Protein AF-A0AAW0E176-F1 (afdb_monomer)

Sequence (184 aa):
MGRRLYELSQVETQATSIESPGAFPRHKRRTQLEAPALGPQFSTPKVIAADPYTSAAFVERTGLPCSSSSFREIAEGTLPEDVSYIFPSNRDGQELITESDGLSVGLTPVIEMTVCSFALHLVESSSELFSLLWELSTKSRWLIVLAPHKKPEIKEGWGWTKWNMDTWAATSMSDQTGEILHER

Secondary structure (DSSP, 8-state):
-------S----------PPP-------------PPPPPTTSPPPP--EE-TTTHHHHHHHH---EE---HHHIIIIIS-S--TTTS-----S--------SS------SEEEEEEES-GGG---HHHHHHHHHHHHHHEEEEEEE-SSS-S-PPTTSS--EEETTTTEEE-TT--TT------

Solvent-accessible surface area (backbone atoms only — not comparable to full-atom values): 12486 Å² total; per-residue (Å²): 137,85,84,84,85,90,77,89,81,91,76,81,91,72,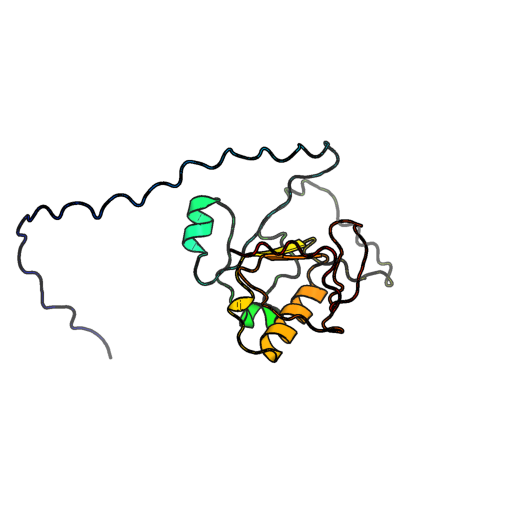94,69,87,73,75,75,80,72,80,71,82,74,70,75,77,67,78,78,77,78,73,79,82,71,58,93,89,56,76,83,83,86,73,75,47,66,31,64,88,48,23,71,65,46,29,75,75,67,74,42,62,48,40,61,54,46,67,66,48,43,35,73,59,68,62,70,83,66,62,53,89,80,53,70,71,87,72,82,81,76,77,84,81,83,72,90,63,100,81,66,95,67,85,72,41,70,33,69,68,44,76,39,72,69,46,60,63,75,52,81,48,71,66,59,44,46,41,29,44,42,44,46,46,70,37,25,74,36,79,45,78,44,55,94,56,94,41,66,84,72,60,80,84,50,71,65,78,38,64,22,69,82,78,71,41,82,45,61,67,86,57,70,68,52,63,92,76,77,87,128

Foldseek 3Di:
DDDDDPDDDDDDDDDDPDPDDDDDPPDPPDPPPPDPDDPPVDDDDQDEEEDLPCQVVCCVVPVHHYHNDDLQCLLVPVDDPACCVRPVDPPPDDDDPPDDPPPPPDQDANAAEDEAAQHLVVVPDPVSSLSSLLSCLSRYPYYHYHHPDPDDQDAPPSSDFDAQCVVRDTDHSPDCHNDPDDDD

Radius of gyration: 23.39 Å; Cα contacts (8 Å, |Δi|>4): 154; chains: 1; bounding box: 65×63×53 Å

Structure (mmCIF, N/CA/C/O backbone):
data_AF-A0AAW0E176-F1
#
_entry.id   AF-A0AAW0E176-F1
#
loop_
_atom_site.group_PDB
_atom_site.id
_atom_site.type_symbol
_atom_site.label_atom_id
_atom_site.label_alt_id
_atom_site.label_comp_id
_atom_site.label_asym_id
_atom_site.label_entity_id
_atom_site.label_seq_id
_atom_site.pdbx_PDB_ins_code
_atom_site.Cartn_x
_atom_site.Cartn_y
_atom_site.Cartn_z
_atom_site.occupancy
_atom_site.B_iso_or_equiv
_atom_site.auth_seq_id
_atom_site.auth_comp_id
_atom_site.auth_asym_id
_atom_site.auth_atom_id
_atom_site.pdbx_PDB_model_num
ATOM 1 N N . MET A 1 1 ? -15.390 38.094 21.376 1.00 40.94 1 MET A N 1
ATOM 2 C CA . MET A 1 1 ? -16.817 38.442 21.182 1.00 40.94 1 MET A CA 1
ATOM 3 C C . MET A 1 1 ? -17.213 37.881 19.821 1.00 40.94 1 MET A C 1
ATOM 5 O O . MET A 1 1 ? -16.568 38.244 18.862 1.00 40.94 1 MET A O 1
ATOM 9 N N . GLY A 1 2 ? -18.089 36.901 19.627 1.00 31.06 2 GLY A N 1
ATOM 10 C CA . GLY A 1 2 ? -19.267 36.530 20.391 1.00 31.06 2 GLY A CA 1
ATOM 11 C C . GLY A 1 2 ? -20.529 36.853 19.580 1.00 31.06 2 GLY A C 1
ATOM 12 O O . GLY A 1 2 ? -21.076 37.924 19.769 1.00 31.06 2 GLY A O 1
ATOM 13 N N . ARG A 1 3 ? -20.993 35.866 18.792 1.00 31.42 3 ARG A N 1
ATOM 14 C CA . ARG A 1 3 ? -22.401 35.549 18.446 1.00 31.42 3 ARG A CA 1
ATOM 15 C C . ARG A 1 3 ? -23.177 36.371 17.389 1.00 31.42 3 ARG A C 1
ATOM 17 O O . ARG A 1 3 ? -23.390 37.560 17.554 1.00 31.42 3 ARG A O 1
ATOM 24 N N . ARG A 1 4 ? -23.805 35.573 16.496 1.00 37.25 4 ARG A N 1
ATOM 25 C CA . ARG A 1 4 ? -25.053 35.768 15.710 1.00 37.25 4 ARG A CA 1
ATOM 26 C C . ARG A 1 4 ? -24.925 36.744 14.533 1.00 37.25 4 ARG A C 1
ATOM 28 O O . ARG A 1 4 ? -24.398 37.828 14.683 1.00 37.25 4 ARG A O 1
ATOM 35 N N . LEU A 1 5 ? -25.328 36.364 13.322 1.00 34.50 5 LEU A N 1
ATOM 36 C CA . LEU A 1 5 ? -26.731 36.160 12.952 1.00 34.50 5 LEU A CA 1
ATOM 37 C C . LEU A 1 5 ? -26.924 34.950 12.017 1.00 34.50 5 LEU A C 1
ATOM 39 O O . LEU A 1 5 ? -26.559 34.975 10.848 1.00 34.50 5 LEU A O 1
ATOM 43 N N . TYR A 1 6 ? -27.520 33.900 12.584 1.00 37.22 6 TYR A N 1
ATOM 44 C CA . TYR A 1 6 ? -28.433 32.990 11.899 1.00 37.22 6 TYR A CA 1
ATOM 45 C C . TYR A 1 6 ? -29.802 33.673 11.954 1.00 37.22 6 TYR A C 1
ATOM 47 O O . TYR A 1 6 ? -30.352 33.763 13.046 1.00 37.22 6 TYR A O 1
ATOM 55 N N . GLU A 1 7 ? -30.302 34.190 10.836 1.00 31.48 7 GLU A N 1
ATOM 56 C CA . GLU A 1 7 ? -31.714 34.524 10.583 1.00 31.48 7 GLU A CA 1
ATOM 57 C C . GLU A 1 7 ? -31.817 35.070 9.151 1.00 31.48 7 GLU A C 1
ATOM 59 O O . GLU A 1 7 ? -30.890 35.728 8.691 1.00 31.48 7 GLU A O 1
ATOM 64 N N . LEU A 1 8 ? -32.940 34.800 8.474 1.00 33.66 8 LEU A N 1
ATOM 65 C CA . LEU A 1 8 ? -33.188 34.860 7.019 1.00 33.66 8 LEU A CA 1
ATOM 66 C C . LEU A 1 8 ? -32.732 33.557 6.324 1.00 33.66 8 LEU A C 1
ATOM 68 O O . LEU A 1 8 ? -31.604 33.421 5.878 1.00 33.66 8 LEU A O 1
ATOM 72 N N . SER A 1 9 ? -33.547 32.513 6.208 1.00 33.25 9 SER A N 1
ATOM 73 C CA . SER A 1 9 ? -34.919 32.552 5.713 1.00 33.25 9 SER A CA 1
ATOM 74 C C . SER A 1 9 ? -35.641 31.246 6.066 1.00 33.25 9 SER A C 1
ATOM 76 O O . SER A 1 9 ? -35.328 30.175 5.557 1.00 33.25 9 SER A O 1
ATOM 78 N N . GLN A 1 10 ? -36.632 31.345 6.950 1.00 34.41 10 GLN A N 1
ATOM 79 C CA . GLN A 1 10 ? -37.808 30.489 6.871 1.00 34.41 10 GLN A CA 1
ATOM 80 C C . GLN A 1 10 ? -38.813 31.238 5.998 1.00 34.41 10 GLN A C 1
ATOM 82 O O . GLN A 1 10 ? -39.292 32.296 6.398 1.00 34.41 10 GLN A O 1
ATOM 87 N N . VAL A 1 11 ? -39.101 30.708 4.813 1.00 37.03 11 VAL A N 1
ATOM 88 C CA . VAL A 1 11 ? -40.346 30.987 4.096 1.00 37.03 11 VAL A CA 1
ATOM 89 C C . VAL A 1 11 ? -40.887 29.645 3.610 1.00 37.03 11 VAL A C 1
ATOM 91 O O . VAL A 1 11 ? -40.291 28.979 2.771 1.00 37.03 11 VAL A O 1
ATOM 94 N N . GLU A 1 12 ? -41.964 29.252 4.282 1.00 33.53 12 GLU A N 1
ATOM 95 C CA . GLU A 1 12 ? -43.089 28.408 3.877 1.00 33.53 12 GLU A CA 1
ATOM 96 C C . GLU A 1 12 ? -42.927 27.453 2.683 1.00 33.53 12 GLU A C 1
ATOM 98 O O . GLU A 1 12 ? -42.992 27.813 1.512 1.00 33.53 12 GLU A O 1
ATOM 103 N N . THR A 1 13 ? -42.857 26.174 3.051 1.00 37.34 13 THR A N 1
ATOM 104 C CA . THR A 1 13 ? -43.641 25.045 2.537 1.00 37.34 13 THR A CA 1
ATOM 105 C C . THR A 1 13 ? -44.566 25.339 1.345 1.00 37.34 13 THR A C 1
ATOM 107 O O . THR A 1 13 ? -45.742 25.660 1.511 1.00 37.34 13 THR A O 1
ATOM 110 N N . GLN A 1 14 ? -44.081 25.055 0.137 1.00 33.25 14 GLN A N 1
ATOM 111 C CA . GLN A 1 14 ? -44.929 24.546 -0.938 1.00 33.25 14 GLN A CA 1
ATOM 112 C C . GLN A 1 14 ? -44.491 23.124 -1.279 1.00 33.25 14 GLN A C 1
ATOM 114 O O . GLN A 1 14 ? -43.344 22.863 -1.635 1.00 33.25 14 GLN A O 1
ATOM 119 N N . ALA A 1 15 ? -45.428 22.191 -1.113 1.00 42.34 15 ALA A N 1
ATOM 120 C CA . ALA A 1 15 ? -45.286 20.797 -1.489 1.00 42.34 15 ALA A CA 1
ATOM 121 C C . ALA A 1 15 ? -45.270 20.677 -3.019 1.00 42.34 15 ALA A C 1
ATOM 123 O O . ALA A 1 15 ? -46.293 20.440 -3.654 1.00 42.34 15 ALA A O 1
ATOM 124 N N . THR A 1 16 ? -44.095 20.843 -3.613 1.00 32.06 16 THR A N 1
ATOM 125 C CA . THR A 1 16 ? -43.797 20.337 -4.952 1.00 32.06 16 THR A CA 1
ATOM 126 C C . THR A 1 16 ? -43.157 18.968 -4.799 1.00 32.06 16 THR A C 1
ATOM 128 O O . THR A 1 16 ? -42.060 18.840 -4.256 1.00 32.06 16 THR A O 1
ATOM 131 N N . SER A 1 17 ? -43.866 17.937 -5.250 1.00 42.47 17 SER A N 1
ATOM 132 C CA . SER A 1 17 ? -43.356 16.582 -5.439 1.00 42.47 17 SER A CA 1
ATOM 133 C C . SER A 1 17 ? -42.181 16.615 -6.416 1.00 42.47 17 SER A C 1
ATOM 135 O O . SER A 1 17 ? -42.372 16.562 -7.630 1.00 42.47 17 SER A O 1
ATOM 137 N N . ILE A 1 18 ? -40.968 16.750 -5.884 1.00 41.50 18 ILE A N 1
ATOM 138 C CA . ILE A 1 18 ? -39.738 16.559 -6.645 1.00 41.50 18 ILE A CA 1
ATOM 139 C C . ILE A 1 18 ? -39.567 15.050 -6.786 1.00 41.50 18 ILE A C 1
ATOM 141 O O . ILE A 1 18 ? -39.340 14.337 -5.806 1.00 41.50 18 ILE A O 1
ATOM 145 N N . GLU A 1 19 ? -39.760 14.577 -8.013 1.00 44.59 19 GLU A N 1
ATOM 146 C CA . GLU A 1 19 ? -39.463 13.216 -8.435 1.00 44.59 19 GLU A CA 1
ATOM 147 C C . GLU A 1 19 ? -38.070 12.818 -7.942 1.00 44.59 19 GLU A C 1
ATOM 149 O O . GLU A 1 19 ? -37.092 13.553 -8.101 1.00 44.59 19 GLU A O 1
ATOM 154 N N . SER A 1 20 ? -37.996 11.657 -7.292 1.00 49.53 20 SER A N 1
ATOM 155 C CA . SER A 1 20 ? -36.744 11.100 -6.796 1.00 49.53 20 SER A CA 1
ATOM 156 C C . SER A 1 20 ? -35.726 11.048 -7.941 1.00 49.53 20 SER A C 1
ATOM 158 O O . SER A 1 20 ? -36.054 10.487 -8.990 1.00 49.53 20 SER A O 1
ATOM 160 N N . PRO A 1 21 ? -34.506 11.599 -7.782 1.00 44.06 21 PRO A N 1
ATOM 161 C CA . PRO A 1 21 ? -33.495 11.485 -8.819 1.00 44.06 21 PRO A CA 1
ATOM 162 C C . PRO A 1 21 ? -33.269 9.997 -9.082 1.00 44.06 21 PRO A C 1
ATOM 164 O O . PRO A 1 21 ? -33.074 9.214 -8.149 1.00 44.06 21 PRO A O 1
ATOM 167 N N . GLY A 1 22 ? -33.421 9.631 -10.357 1.00 44.97 22 GLY A N 1
ATOM 168 C CA . GLY A 1 22 ? -33.546 8.261 -10.831 1.00 44.97 22 GLY A CA 1
ATOM 169 C C . GLY A 1 22 ? -32.573 7.314 -10.145 1.00 44.97 22 GLY A C 1
ATOM 170 O O . GLY A 1 22 ? -31.383 7.602 -10.023 1.00 44.97 22 GLY A O 1
ATOM 171 N N . ALA A 1 23 ? -33.106 6.180 -9.689 1.00 48.66 23 ALA A N 1
ATOM 172 C CA . ALA A 1 23 ? -32.322 5.105 -9.112 1.00 48.66 23 ALA A CA 1
ATOM 173 C C . ALA A 1 23 ? -31.108 4.828 -10.007 1.00 48.66 23 ALA A C 1
ATOM 175 O O . ALA A 1 23 ? -31.263 4.429 -11.164 1.00 48.66 23 ALA A O 1
ATOM 176 N N . PHE A 1 24 ? -29.907 5.059 -9.468 1.00 48.59 24 PHE A N 1
ATOM 177 C CA . PHE A 1 24 ? -28.669 4.694 -10.142 1.00 48.59 24 PHE A CA 1
ATOM 178 C C . PHE A 1 24 ? -28.788 3.244 -10.615 1.00 48.59 24 PHE A C 1
ATOM 180 O O . PHE A 1 24 ? -29.279 2.406 -9.845 1.00 48.59 24 PHE A O 1
ATOM 187 N N . PRO A 1 25 ? -28.373 2.921 -11.852 1.00 46.78 25 PRO A N 1
ATOM 188 C CA . PRO A 1 25 ? -28.417 1.554 -12.336 1.00 46.78 25 PRO A CA 1
ATOM 189 C C . PRO A 1 25 ? -27.640 0.679 -11.352 1.00 46.78 25 PRO A C 1
ATOM 191 O O . PRO A 1 25 ? -26.414 0.745 -11.267 1.00 46.78 25 PRO A O 1
ATOM 194 N N . ARG A 1 26 ? -28.364 -0.129 -10.564 1.00 49.97 26 ARG A N 1
ATOM 195 C CA . ARG A 1 26 ? -27.756 -1.161 -9.729 1.00 49.97 26 ARG A CA 1
ATOM 196 C C . ARG A 1 26 ? -27.068 -2.098 -10.701 1.00 49.97 26 ARG A C 1
ATOM 198 O O . ARG A 1 26 ? -27.740 -2.860 -11.396 1.00 49.97 26 ARG A O 1
ATOM 205 N N . HIS A 1 27 ? -25.743 -2.002 -10.783 1.00 47.38 27 HIS A N 1
ATOM 206 C CA . HIS A 1 27 ? -24.943 -2.964 -11.520 1.00 47.38 27 HIS A CA 1
ATOM 207 C C . HIS A 1 27 ? -25.439 -4.356 -11.130 1.00 47.38 27 HIS A C 1
ATOM 209 O O . HIS A 1 27 ? -25.489 -4.684 -9.940 1.00 47.38 27 HIS A O 1
ATOM 215 N N . LYS A 1 28 ? -25.890 -5.134 -12.127 1.00 47.28 28 LYS A N 1
ATOM 216 C CA . LYS A 1 28 ? -26.288 -6.529 -11.926 1.00 47.28 28 LYS A CA 1
ATOM 217 C C . LYS A 1 28 ? -25.173 -7.171 -11.117 1.00 47.28 28 LYS A C 1
ATOM 219 O O . LYS A 1 28 ? -24.022 -7.104 -11.544 1.00 47.28 28 LYS A O 1
ATOM 224 N N . ARG A 1 29 ? -25.516 -7.679 -9.928 1.00 51.31 29 ARG A N 1
ATOM 225 C CA . ARG A 1 29 ? -24.575 -8.260 -8.967 1.00 51.31 29 ARG A CA 1
ATOM 226 C C . ARG A 1 29 ? -23.722 -9.255 -9.747 1.00 51.31 29 ARG A C 1
ATOM 228 O O . ARG A 1 29 ? -24.227 -10.297 -10.158 1.00 51.31 29 ARG A O 1
ATOM 235 N N . ARG A 1 30 ? -22.481 -8.860 -10.059 1.00 56.25 30 ARG A N 1
ATOM 236 C CA . ARG A 1 30 ? -21.511 -9.712 -10.745 1.00 56.25 30 ARG A CA 1
ATOM 237 C C . ARG A 1 30 ? -21.481 -10.999 -9.933 1.00 56.25 30 ARG A C 1
ATOM 239 O O . ARG A 1 30 ? -21.432 -10.906 -8.705 1.00 56.25 30 ARG A O 1
ATOM 246 N N . THR A 1 31 ? -21.638 -12.140 -10.602 1.00 55.19 31 THR A N 1
ATOM 247 C CA . THR A 1 31 ? -21.619 -13.476 -9.997 1.00 55.19 31 THR A CA 1
ATOM 248 C C . THR A 1 31 ? -20.553 -13.469 -8.918 1.00 55.19 31 THR A C 1
ATOM 250 O O . THR A 1 31 ? -19.397 -13.167 -9.215 1.00 55.19 31 THR A O 1
ATOM 253 N N . GLN A 1 32 ? -20.976 -13.628 -7.664 1.00 59.34 32 GLN A N 1
ATOM 254 C CA . GLN A 1 32 ? -20.078 -13.550 -6.526 1.00 59.34 32 GLN A CA 1
ATOM 255 C C . GLN A 1 32 ? -19.078 -14.686 -6.729 1.00 59.34 32 GLN A C 1
ATOM 257 O O . GLN A 1 32 ? -19.449 -15.851 -6.645 1.00 59.34 32 GLN A O 1
ATOM 262 N N . LEU A 1 33 ? -17.858 -14.345 -7.142 1.00 64.50 33 LEU A N 1
ATOM 263 C CA . LEU A 1 33 ? -16.781 -15.312 -7.249 1.00 64.50 33 LEU A CA 1
ATOM 264 C C . LEU A 1 33 ? -16.543 -15.790 -5.818 1.00 64.50 33 LEU A C 1
ATOM 266 O O . LEU A 1 33 ? -16.073 -15.013 -4.986 1.00 64.50 33 LEU A O 1
ATOM 270 N N . GLU A 1 34 ? -16.958 -17.015 -5.503 1.00 71.19 34 GLU A N 1
ATOM 271 C CA . GLU A 1 34 ? -16.592 -17.630 -4.235 1.00 71.19 34 GLU A CA 1
ATOM 272 C C . GLU A 1 34 ? -15.090 -17.879 -4.278 1.00 71.19 34 GLU A C 1
ATOM 274 O O . GLU A 1 34 ? -14.589 -18.644 -5.105 1.00 71.19 34 GLU A O 1
ATOM 279 N N . ALA A 1 35 ? -14.358 -17.163 -3.426 1.00 73.81 35 ALA A N 1
ATOM 280 C CA . ALA A 1 35 ? -12.948 -17.439 -3.234 1.00 73.81 35 ALA A CA 1
ATOM 281 C C . ALA A 1 35 ? -12.808 -18.879 -2.708 1.00 73.81 35 ALA A C 1
ATOM 283 O O . ALA A 1 35 ? -13.587 -19.274 -1.834 1.00 73.81 35 ALA A O 1
ATOM 284 N N . PRO A 1 36 ? -11.839 -19.667 -3.206 1.00 80.38 36 PRO A N 1
ATOM 285 C CA . PRO A 1 36 ? -11.580 -20.994 -2.670 1.00 80.38 36 PRO A CA 1
ATOM 286 C C . PRO A 1 36 ? -11.357 -20.914 -1.159 1.00 80.38 36 PRO A C 1
ATOM 288 O O . PRO A 1 36 ? -10.596 -20.064 -0.690 1.00 80.38 36 PRO A O 1
ATOM 291 N N . ALA A 1 37 ? -12.010 -21.793 -0.398 1.00 78.88 37 ALA A N 1
ATOM 292 C CA . ALA A 1 37 ? -11.766 -21.879 1.033 1.00 78.88 37 ALA A CA 1
ATOM 293 C C . ALA A 1 37 ? -10.303 -22.274 1.259 1.00 78.88 37 ALA A C 1
ATOM 295 O O . ALA A 1 37 ? -9.851 -23.333 0.817 1.00 78.88 37 ALA A O 1
ATOM 296 N N . LEU A 1 38 ? -9.562 -21.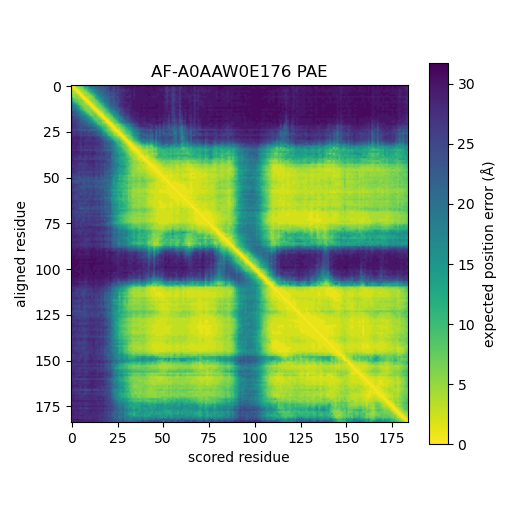408 1.943 1.00 81.25 38 LEU A N 1
ATOM 297 C CA . LEU A 1 38 ? -8.256 -21.773 2.462 1.00 81.25 38 LEU A CA 1
ATOM 298 C C . LEU A 1 38 ? -8.466 -22.821 3.566 1.00 81.25 38 LEU A C 1
ATOM 300 O O . LEU A 1 38 ? -9.449 -22.766 4.305 1.00 81.25 38 LEU A O 1
ATOM 304 N N . GLY A 1 39 ? -7.580 -23.817 3.641 1.00 83.19 39 GLY A N 1
ATOM 305 C CA . GLY A 1 39 ? -7.674 -24.860 4.663 1.00 83.19 39 GLY A CA 1
ATOM 306 C C . GLY A 1 39 ? -7.619 -24.294 6.095 1.00 83.19 39 GLY A C 1
ATOM 307 O O . GLY A 1 39 ? -7.222 -23.144 6.291 1.00 83.19 39 GLY A O 1
ATOM 308 N N . PRO A 1 40 ? -7.968 -25.095 7.117 1.00 83.62 40 PRO A N 1
ATOM 309 C CA . PRO A 1 40 ? -8.098 -24.643 8.510 1.00 83.62 40 PRO A CA 1
ATOM 310 C C . PRO A 1 40 ? -6.804 -24.081 9.127 1.00 83.62 40 PRO A C 1
ATOM 312 O O . PRO A 1 40 ? -6.849 -23.442 10.173 1.00 83.62 40 PRO A O 1
ATOM 315 N N . GLN A 1 41 ? -5.654 -24.310 8.493 1.00 87.12 41 GLN A N 1
ATOM 316 C CA . GLN A 1 41 ? -4.365 -23.732 8.868 1.00 87.12 41 GLN A CA 1
ATOM 317 C C . GLN A 1 41 ? -4.254 -22.226 8.580 1.00 87.12 41 GLN A C 1
ATOM 319 O O . GLN A 1 41 ? -3.342 -21.581 9.093 1.00 87.12 41 GLN A O 1
ATOM 324 N N . PHE A 1 42 ? -5.141 -21.667 7.752 1.00 82.94 42 PHE A N 1
ATOM 325 C CA . PHE A 1 42 ? -5.144 -20.250 7.407 1.00 82.94 42 PHE A CA 1
ATOM 326 C C . PHE A 1 42 ? -6.234 -19.529 8.196 1.00 82.94 42 PHE A C 1
ATOM 328 O O . PHE A 1 42 ? -7.424 -19.794 8.032 1.00 82.94 42 PHE A O 1
ATOM 335 N N . SER A 1 43 ? -5.827 -18.601 9.059 1.00 82.00 43 SER A N 1
ATOM 336 C CA . SER A 1 43 ? -6.765 -17.739 9.771 1.00 82.00 43 SER A CA 1
ATOM 337 C C . SER A 1 43 ? -7.413 -16.734 8.818 1.00 82.00 43 SER A C 1
ATOM 339 O O . SER A 1 43 ? -6.822 -16.313 7.821 1.00 82.00 43 SER A O 1
ATOM 341 N N . THR A 1 44 ? -8.641 -16.322 9.136 1.00 82.25 44 THR A N 1
ATOM 342 C CA . THR A 1 44 ? -9.305 -15.243 8.403 1.00 82.25 44 THR A CA 1
ATOM 343 C C . THR A 1 44 ? -8.463 -13.968 8.509 1.00 82.25 44 THR A C 1
ATOM 345 O O . THR A 1 44 ? -8.138 -13.557 9.631 1.00 82.25 44 THR A O 1
ATOM 348 N N . PRO A 1 45 ? -8.115 -13.320 7.383 1.00 85.94 45 PRO A N 1
ATOM 349 C CA . PRO A 1 45 ? -7.318 -12.107 7.419 1.00 85.94 45 PRO A CA 1
ATOM 350 C C . PRO A 1 45 ? -8.088 -10.989 8.124 1.00 85.94 45 PRO A C 1
ATOM 352 O O . PRO A 1 45 ? -9.279 -10.772 7.889 1.00 85.94 45 PRO A O 1
ATOM 355 N N . LYS A 1 46 ? -7.382 -10.261 8.986 1.00 87.56 46 LYS A N 1
ATOM 356 C CA . LYS A 1 46 ? -7.881 -9.038 9.612 1.00 87.56 46 LYS A CA 1
ATOM 357 C C . LYS A 1 46 ? -7.612 -7.875 8.667 1.00 87.56 46 LYS A C 1
ATOM 359 O O . LYS A 1 46 ? -6.470 -7.653 8.280 1.00 87.56 46 LYS A O 1
ATOM 364 N N . VAL A 1 47 ? -8.662 -7.154 8.289 1.00 89.44 47 VAL A N 1
ATOM 365 C CA . VAL A 1 47 ? -8.586 -6.086 7.286 1.00 89.44 47 VAL A CA 1
ATOM 366 C C . VAL A 1 47 ? -8.890 -4.744 7.938 1.00 89.44 47 VAL A C 1
ATOM 368 O O . VAL A 1 47 ? -9.908 -4.593 8.613 1.00 89.44 47 VAL A O 1
ATOM 371 N N . ILE A 1 48 ? -8.010 -3.774 7.699 1.00 89.50 48 ILE A N 1
ATOM 372 C CA . ILE A 1 48 ? -8.204 -2.354 8.005 1.00 89.50 48 ILE A CA 1
ATOM 373 C C . ILE A 1 48 ? -8.023 -1.553 6.721 1.00 89.50 48 ILE A C 1
ATOM 375 O O . ILE A 1 48 ? -7.331 -2.001 5.805 1.00 89.50 48 ILE A O 1
ATOM 379 N N . ALA A 1 49 ? -8.634 -0.377 6.656 1.00 91.88 49 ALA A N 1
ATOM 380 C CA . ALA A 1 49 ? -8.501 0.520 5.516 1.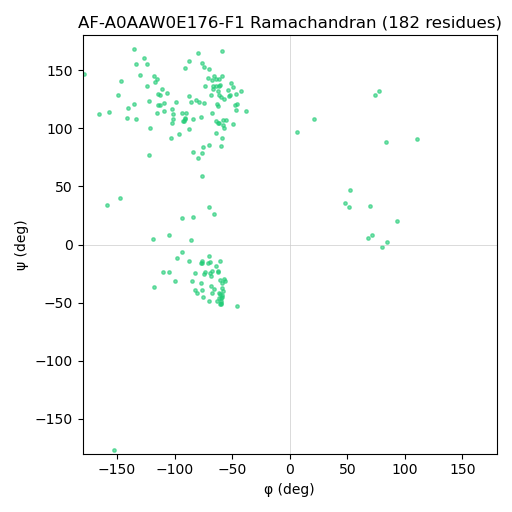00 91.88 49 ALA A CA 1
ATOM 381 C C . ALA A 1 49 ? -8.057 1.924 5.941 1.00 91.88 49 ALA A C 1
ATOM 383 O O . ALA A 1 49 ? -8.197 2.316 7.100 1.00 91.88 49 ALA A O 1
ATOM 384 N N . ALA A 1 50 ? -7.535 2.679 4.979 1.00 92.56 50 ALA A N 1
ATOM 385 C CA . ALA A 1 50 ? -7.243 4.098 5.107 1.00 92.56 50 ALA A CA 1
ATOM 386 C C . ALA A 1 50 ? -7.625 4.789 3.792 1.00 92.56 50 ALA A C 1
ATOM 388 O O . ALA A 1 50 ? -7.079 4.450 2.742 1.00 92.56 50 ALA A O 1
ATOM 389 N N . ASP A 1 51 ? -8.589 5.710 3.839 1.00 92.00 51 ASP A N 1
ATOM 390 C CA . ASP A 1 51 ? -9.010 6.501 2.679 1.00 92.00 51 ASP A CA 1
ATOM 391 C C . ASP A 1 51 ? -9.674 7.817 3.140 1.00 92.00 51 ASP A C 1
ATOM 393 O O . ASP A 1 51 ? -10.766 7.788 3.726 1.00 92.00 51 ASP A O 1
ATOM 397 N N . PRO A 1 52 ? -9.068 8.988 2.866 1.00 91.69 52 PRO A N 1
ATOM 398 C CA . PRO A 1 52 ? -9.621 10.274 3.282 1.00 91.69 52 PRO A CA 1
ATOM 399 C C . PRO A 1 52 ? -10.925 10.639 2.552 1.00 91.69 52 PRO A C 1
ATOM 401 O O . PRO A 1 52 ? -11.714 11.423 3.076 1.00 91.69 52 PRO A O 1
ATOM 404 N N . TYR A 1 53 ? -11.182 10.072 1.372 1.00 92.00 53 TYR A N 1
ATOM 405 C CA . TYR A 1 53 ? -12.325 10.419 0.528 1.00 92.00 53 TYR A CA 1
ATOM 406 C C . TYR A 1 53 ? -13.485 9.431 0.654 1.00 92.00 53 TYR A C 1
ATOM 408 O O . TYR A 1 53 ? -14.642 9.833 0.514 1.00 92.00 53 TYR A O 1
ATOM 416 N N . THR A 1 54 ? -13.205 8.147 0.910 1.00 91.88 54 THR A N 1
ATOM 417 C CA . THR A 1 54 ? -14.246 7.099 0.921 1.00 91.88 54 THR A CA 1
ATOM 418 C C . THR A 1 54 ? -14.445 6.373 2.251 1.00 91.88 54 THR A C 1
ATOM 420 O O . THR A 1 54 ? -15.308 5.497 2.323 1.00 91.88 54 THR A O 1
ATOM 423 N N . SER A 1 55 ? -13.756 6.778 3.325 1.00 93.19 55 SER A N 1
ATOM 424 C CA . SER A 1 55 ? -13.860 6.158 4.661 1.00 93.19 55 SER A CA 1
ATOM 425 C C . SER A 1 55 ? -15.295 5.896 5.133 1.00 93.19 55 SER A C 1
ATOM 427 O O . SER A 1 55 ? -15.632 4.757 5.455 1.00 93.19 55 SER A O 1
ATOM 429 N N . ALA A 1 56 ? -16.175 6.905 5.113 1.00 93.19 56 ALA A N 1
ATOM 430 C CA . ALA A 1 56 ? -17.568 6.749 5.550 1.00 93.19 56 ALA A CA 1
ATOM 431 C C . ALA A 1 56 ? -18.317 5.677 4.738 1.00 93.19 56 ALA A C 1
ATOM 433 O O . ALA A 1 56 ? -18.979 4.801 5.294 1.00 93.19 56 ALA A O 1
ATOM 434 N N . ALA A 1 57 ? -18.152 5.703 3.416 1.00 93.38 57 ALA A N 1
ATOM 435 C CA . ALA A 1 57 ? -18.8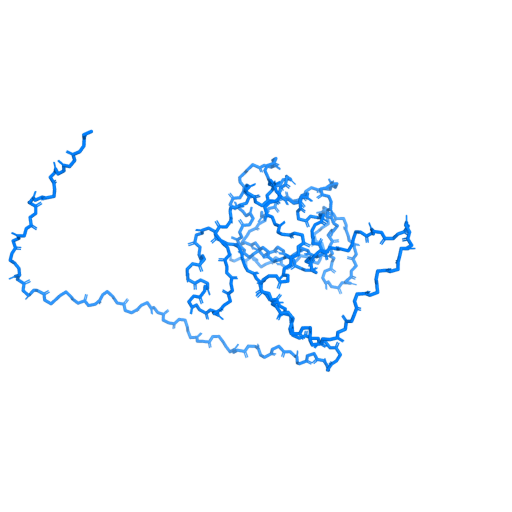11 4.774 2.511 1.00 93.38 57 ALA A CA 1
ATOM 436 C C . ALA A 1 57 ? -18.187 3.362 2.554 1.00 93.38 57 ALA A C 1
ATOM 438 O O . ALA A 1 57 ? -18.851 2.378 2.221 1.00 93.38 57 ALA A O 1
ATOM 439 N N . PHE A 1 58 ? -16.911 3.237 2.931 1.00 92.75 58 PHE A N 1
ATOM 440 C CA . PHE A 1 58 ? -16.258 1.951 3.178 1.00 92.75 58 PHE A CA 1
ATOM 441 C C . PHE A 1 58 ? -16.810 1.294 4.447 1.00 92.75 58 PHE A C 1
ATOM 443 O O . PHE A 1 58 ? -17.208 0.126 4.406 1.00 92.75 58 PHE A O 1
ATOM 450 N N . VAL A 1 59 ? -16.893 2.053 5.546 1.00 92.94 59 VAL A N 1
ATOM 451 C CA . VAL A 1 59 ? -17.426 1.572 6.830 1.00 92.94 59 VAL A CA 1
ATOM 452 C C . VAL A 1 59 ? -18.886 1.151 6.674 1.00 92.94 59 VAL A C 1
ATOM 454 O O . VAL A 1 59 ? -19.245 0.053 7.085 1.00 92.94 59 VAL A O 1
ATOM 457 N N . GLU A 1 60 ? -19.713 1.959 6.004 1.00 94.88 60 GLU A N 1
ATOM 458 C CA . GLU A 1 60 ? -21.127 1.636 5.756 1.00 94.88 60 GLU A CA 1
ATOM 459 C C . GLU A 1 60 ? -21.308 0.311 4.992 1.00 94.88 60 GLU A C 1
ATOM 461 O O . GLU A 1 60 ? -22.207 -0.470 5.298 1.00 94.88 60 GLU A O 1
ATOM 466 N N . ARG A 1 61 ? -20.450 0.033 4.000 1.00 93.44 61 ARG A N 1
ATOM 467 C CA . ARG A 1 61 ? -20.590 -1.152 3.134 1.00 93.44 61 ARG A CA 1
ATOM 468 C C . ARG A 1 61 ? -19.975 -2.422 3.703 1.00 93.44 61 ARG A C 1
ATOM 470 O O . ARG A 1 61 ? -20.437 -3.508 3.363 1.00 93.44 61 ARG A O 1
ATOM 477 N N . THR A 1 62 ? -18.904 -2.299 4.481 1.00 91.62 62 THR A N 1
ATOM 478 C CA . THR A 1 62 ? -18.111 -3.452 4.938 1.00 91.62 62 THR A CA 1
ATOM 479 C C . THR A 1 62 ? -18.254 -3.721 6.432 1.00 91.62 62 THR A C 1
ATOM 481 O O . THR A 1 62 ? -18.017 -4.845 6.865 1.00 91.62 62 THR A O 1
ATOM 484 N N . GLY A 1 63 ? -18.618 -2.707 7.224 1.00 90.88 63 GLY A N 1
ATOM 485 C CA . GLY A 1 63 ? -18.557 -2.748 8.685 1.00 90.88 63 GLY A CA 1
ATOM 486 C C . GLY A 1 63 ? -17.132 -2.782 9.252 1.00 90.88 63 GLY A C 1
ATOM 487 O O . GLY A 1 63 ? -16.971 -2.936 10.460 1.00 90.88 63 GLY A O 1
ATOM 488 N N . LEU A 1 64 ? -16.101 -2.661 8.409 1.00 90.12 64 LEU A N 1
ATOM 489 C CA . LEU A 1 64 ? -14.697 -2.712 8.810 1.00 90.12 64 LEU A CA 1
ATOM 490 C C . LEU A 1 64 ? -14.158 -1.310 9.139 1.00 90.12 64 LEU A C 1
ATOM 492 O O . LEU A 1 64 ? -14.629 -0.320 8.572 1.00 90.12 64 LEU A O 1
ATOM 496 N N . PRO A 1 65 ? -13.152 -1.205 10.026 1.00 89.94 65 PRO A N 1
ATOM 497 C CA . PRO A 1 65 ? -12.546 0.071 10.386 1.00 89.94 65 PRO A CA 1
ATOM 498 C C . PRO A 1 65 ? -11.795 0.691 9.200 1.00 89.94 65 PRO A C 1
ATOM 500 O O . PRO A 1 65 ? -11.033 0.019 8.502 1.00 89.94 65 PRO A O 1
ATOM 503 N N . CYS A 1 66 ? -11.979 1.998 9.014 1.00 92.12 66 CYS A N 1
ATOM 504 C CA . CYS A 1 66 ? -11.258 2.787 8.024 1.00 92.12 66 CYS A CA 1
ATOM 505 C C . CYS A 1 66 ? -10.784 4.101 8.640 1.00 92.12 66 CYS A C 1
ATOM 507 O O . CYS A 1 66 ? -11.614 4.890 9.097 1.00 92.12 66 CYS A O 1
ATOM 509 N N . SER A 1 67 ? -9.476 4.356 8.638 1.00 91.25 67 SER A N 1
ATOM 510 C CA . SER A 1 67 ? -8.958 5.680 8.981 1.00 91.25 67 SER A CA 1
ATOM 511 C C . SER A 1 67 ? -9.166 6.650 7.815 1.00 91.25 67 SER A C 1
ATOM 513 O O . SER A 1 67 ? -9.291 6.252 6.655 1.00 91.25 67 SER A O 1
ATOM 515 N N . SER A 1 68 ? -9.203 7.945 8.117 1.00 92.50 68 SER A N 1
ATOM 516 C CA . SER A 1 68 ? -9.216 9.015 7.115 1.00 92.50 68 SER A CA 1
ATOM 517 C C . SER A 1 68 ? -7.807 9.531 6.805 1.00 92.50 68 SER A C 1
ATOM 519 O O . SER A 1 68 ? -7.663 10.682 6.400 1.00 92.50 68 SER A O 1
ATOM 521 N N . SER A 1 69 ? -6.771 8.721 7.055 1.00 91.56 69 SER A N 1
ATOM 522 C CA . SER A 1 69 ? -5.378 9.136 6.884 1.00 91.56 69 SER A CA 1
ATOM 523 C C . SER A 1 69 ? -5.053 9.377 5.413 1.00 91.56 69 SER A C 1
ATOM 525 O O . SER A 1 69 ? -5.377 8.554 4.555 1.00 91.56 69 SER A O 1
ATOM 527 N N . SER A 1 70 ? -4.394 10.493 5.121 1.00 94.19 70 SER A N 1
ATOM 528 C CA . SER A 1 70 ? -3.916 10.811 3.772 1.00 94.19 70 SER A CA 1
ATOM 529 C C . SER A 1 70 ? -2.611 10.080 3.433 1.00 94.19 70 SER A C 1
ATOM 531 O O . SER A 1 70 ? -1.902 9.599 4.317 1.00 94.19 70 SER A O 1
ATOM 533 N N . PHE A 1 71 ? -2.241 10.043 2.148 1.00 94.31 71 PHE A N 1
ATOM 534 C CA . PHE A 1 71 ? -0.945 9.498 1.729 1.00 94.31 71 PHE A CA 1
ATOM 535 C C . PHE A 1 71 ? 0.239 10.214 2.367 1.00 94.31 71 PHE A C 1
ATOM 537 O O . PHE A 1 71 ? 1.207 9.562 2.743 1.00 94.31 71 PHE A O 1
ATOM 544 N N . ARG A 1 72 ? 0.138 11.533 2.532 1.00 93.94 72 ARG A N 1
ATOM 545 C CA . ARG A 1 72 ? 1.167 12.327 3.193 1.00 93.94 72 ARG A CA 1
ATOM 546 C C . ARG A 1 72 ? 1.349 11.919 4.651 1.00 93.94 72 ARG A C 1
ATOM 548 O O . ARG A 1 72 ? 2.469 11.674 5.070 1.00 93.94 72 ARG A O 1
ATOM 555 N N . GLU A 1 73 ? 0.257 11.804 5.401 1.00 94.12 73 GLU A N 1
ATOM 556 C CA . GLU A 1 73 ? 0.314 11.365 6.801 1.00 94.12 73 GLU A CA 1
ATOM 557 C C . GLU A 1 73 ? 0.886 9.948 6.906 1.00 94.12 73 GLU A C 1
ATOM 559 O O . GLU A 1 73 ? 1.718 9.672 7.769 1.00 94.12 73 GLU A O 1
ATOM 564 N N . ILE A 1 74 ? 0.487 9.046 6.004 1.00 93.31 74 ILE A N 1
ATOM 565 C CA . ILE A 1 74 ? 1.055 7.697 5.949 1.00 93.31 74 ILE A CA 1
ATOM 566 C C . ILE A 1 74 ? 2.561 7.767 5.700 1.00 93.31 74 ILE A C 1
ATOM 568 O O . ILE A 1 74 ? 3.295 7.153 6.458 1.00 93.31 74 ILE A O 1
ATOM 572 N N . ALA A 1 75 ? 3.017 8.542 4.713 1.00 93.75 75 ALA A N 1
ATOM 573 C CA . ALA A 1 75 ? 4.436 8.726 4.400 1.00 93.75 75 ALA A CA 1
ATOM 574 C C . ALA A 1 75 ? 5.244 9.372 5.542 1.00 93.75 75 ALA A C 1
ATOM 576 O O . ALA A 1 75 ? 6.456 9.194 5.612 1.00 93.75 75 ALA A O 1
ATOM 577 N N . GLU A 1 76 ? 4.583 10.117 6.431 1.00 93.69 76 GLU A N 1
ATOM 578 C CA . GLU A 1 76 ? 5.164 10.705 7.645 1.00 93.69 76 GLU A CA 1
ATOM 579 C C . GLU A 1 76 ? 5.163 9.724 8.844 1.00 93.69 76 GLU A C 1
ATOM 581 O O . GLU A 1 76 ? 5.589 10.094 9.938 1.00 93.69 76 GLU A O 1
ATOM 586 N N . GLY A 1 77 ? 4.727 8.470 8.653 1.00 88.94 77 GLY A N 1
ATOM 587 C CA . GLY A 1 77 ? 4.812 7.403 9.658 1.00 88.94 77 GLY A CA 1
ATOM 588 C C . GLY A 1 77 ? 3.567 7.241 10.533 1.00 88.94 77 GLY A C 1
ATOM 589 O O . GLY A 1 77 ? 3.638 6.648 11.607 1.00 88.94 77 GLY A O 1
ATOM 590 N N . THR A 1 78 ? 2.405 7.742 10.097 1.00 88.00 78 THR A N 1
ATOM 591 C CA . THR A 1 78 ? 1.153 7.644 10.881 1.00 88.00 78 THR A CA 1
ATOM 592 C C . THR A 1 78 ? 0.604 6.208 10.955 1.00 88.00 78 THR A C 1
ATOM 594 O O . THR A 1 78 ? -0.326 5.936 11.717 1.00 88.00 78 THR A O 1
ATOM 597 N N . LEU A 1 79 ? 1.154 5.265 10.175 1.00 83.00 79 LEU A N 1
ATOM 598 C CA . LEU A 1 79 ? 0.753 3.862 10.253 1.00 83.00 79 LEU A CA 1
ATOM 599 C C . LEU A 1 79 ? 1.185 3.238 11.593 1.00 83.00 79 LEU A C 1
ATOM 601 O O . LEU A 1 79 ? 2.368 3.300 11.942 1.00 83.00 79 LEU A O 1
ATOM 605 N N . PRO A 1 80 ? 0.256 2.592 12.324 1.00 74.38 80 PRO A N 1
ATOM 606 C CA . PRO A 1 80 ? 0.566 1.983 13.609 1.00 74.38 80 PRO A CA 1
ATOM 607 C C . PRO A 1 80 ? 1.667 0.928 13.498 1.00 74.38 80 PRO A C 1
ATOM 609 O O . PRO A 1 80 ? 1.717 0.161 12.537 1.00 74.38 80 PRO A O 1
ATOM 612 N N . GLU A 1 81 ? 2.505 0.838 14.529 1.00 71.69 81 GLU A N 1
ATOM 613 C CA . GLU A 1 81 ? 3.427 -0.293 14.704 1.00 71.69 81 GLU A CA 1
ATOM 614 C C . GLU A 1 81 ? 2.724 -1.558 15.212 1.00 71.69 81 GLU A C 1
ATOM 616 O O . GLU A 1 81 ? 3.267 -2.653 15.126 1.00 71.69 81 GLU A O 1
ATOM 621 N N . ASP A 1 82 ? 1.503 -1.420 15.725 1.00 71.88 82 ASP A N 1
ATOM 622 C CA . ASP A 1 82 ? 0.674 -2.525 16.190 1.00 71.88 82 ASP A CA 1
ATOM 623 C C . ASP A 1 82 ? -0.804 -2.212 15.923 1.00 71.88 82 ASP A C 1
ATOM 625 O O . ASP A 1 82 ? -1.262 -1.085 16.104 1.00 71.88 82 ASP A O 1
ATOM 629 N N . VAL A 1 83 ? -1.562 -3.223 15.504 1.00 72.06 83 VAL A N 1
ATOM 630 C CA . VAL A 1 83 ? -3.007 -3.159 15.224 1.00 72.06 83 VAL A CA 1
ATOM 631 C C . VAL A 1 83 ? -3.848 -3.830 16.320 1.0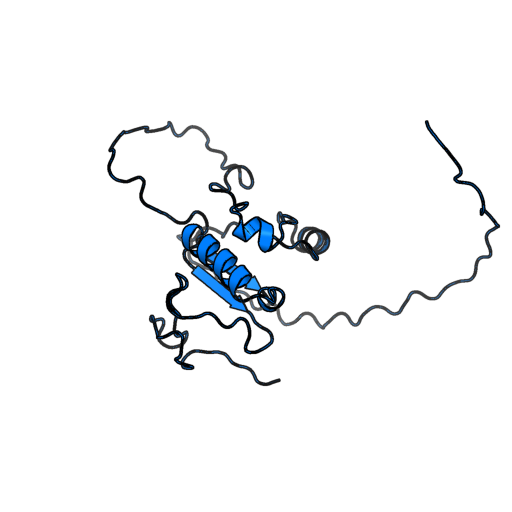0 72.06 83 VAL A C 1
ATOM 633 O O . VAL A 1 83 ? -5.063 -3.988 16.164 1.00 72.06 83 VAL A O 1
ATOM 636 N N . SER A 1 84 ? -3.235 -4.229 17.440 1.00 70.50 84 SER A N 1
ATOM 637 C CA . SER A 1 84 ? -3.897 -4.886 18.577 1.00 70.50 84 SER A CA 1
ATOM 638 C C . SER A 1 84 ? -5.056 -4.080 19.172 1.00 70.50 84 SER A C 1
ATOM 640 O O . SER A 1 84 ? -6.045 -4.667 19.606 1.00 70.50 84 SER A O 1
ATOM 642 N N . TYR A 1 85 ? -4.989 -2.746 19.126 1.00 67.19 85 TYR A N 1
ATOM 643 C CA . TYR A 1 85 ? -6.070 -1.865 19.580 1.00 67.19 85 TYR A CA 1
ATOM 644 C C . TYR A 1 85 ? -7.316 -1.926 18.683 1.00 67.19 85 TYR A C 1
ATOM 646 O O . TYR A 1 85 ? -8.426 -1.678 19.150 1.00 67.19 85 TYR A O 1
ATOM 654 N N . ILE A 1 86 ? -7.142 -2.260 17.400 1.00 72.56 86 ILE A N 1
ATOM 655 C CA . ILE A 1 86 ? -8.239 -2.420 16.436 1.00 72.56 86 ILE A CA 1
ATOM 656 C C . ILE A 1 86 ? -8.854 -3.810 16.577 1.00 72.56 86 ILE A C 1
ATOM 658 O O . ILE A 1 86 ? -10.069 -3.980 16.495 1.00 72.56 86 ILE A O 1
ATOM 662 N N . PHE A 1 87 ? -8.004 -4.811 16.806 1.00 75.88 87 PHE A N 1
ATOM 663 C CA . PHE A 1 87 ? -8.412 -6.199 16.957 1.00 75.88 87 PHE A CA 1
ATOM 664 C C . PHE A 1 87 ? -7.957 -6.731 18.311 1.00 75.88 87 PHE A C 1
ATOM 666 O O . PHE A 1 87 ? -6.979 -7.491 18.346 1.00 75.88 87 PHE A O 1
ATOM 673 N N . PRO A 1 88 ? -8.657 -6.381 19.406 1.00 66.50 88 PRO A N 1
ATOM 674 C CA . PRO A 1 88 ? -8.347 -6.927 20.713 1.00 66.50 88 PRO A CA 1
ATOM 675 C C . PRO A 1 88 ? -8.454 -8.447 20.622 1.00 66.50 88 PRO A C 1
ATOM 677 O O . PRO A 1 88 ? -9.531 -9.024 20.479 1.00 66.50 88 PRO A O 1
ATOM 680 N N . SER A 1 89 ? -7.309 -9.122 20.637 1.00 62.78 89 SER A N 1
ATOM 681 C CA . SER A 1 89 ? -7.283 -10.543 20.938 1.00 62.78 89 SER A CA 1
ATOM 682 C C . SER A 1 89 ? -7.790 -10.672 22.368 1.00 62.78 89 SER A C 1
ATOM 684 O O . SER A 1 89 ? -7.178 -10.086 23.261 1.00 62.78 89 SER A O 1
ATOM 686 N N . ASN A 1 90 ? -8.873 -11.422 22.592 1.00 50.38 90 ASN A N 1
ATOM 687 C CA . ASN A 1 90 ? -9.170 -11.976 23.912 1.00 50.38 90 ASN A CA 1
ATOM 688 C C . ASN A 1 90 ? -7.980 -12.864 24.287 1.00 50.38 90 ASN A C 1
ATOM 690 O O . ASN A 1 90 ? -7.945 -14.055 23.983 1.00 50.38 90 ASN A O 1
ATOM 694 N N . ARG A 1 91 ? -6.940 -12.251 24.852 1.00 53.28 91 ARG A N 1
ATOM 695 C CA . ARG A 1 91 ? -5.827 -12.947 25.476 1.00 53.28 91 ARG A CA 1
ATOM 696 C C . ARG A 1 91 ? -6.318 -13.358 26.854 1.00 53.28 91 ARG A C 1
ATOM 698 O O . ARG A 1 91 ? -5.958 -12.745 27.853 1.00 53.28 91 ARG A O 1
ATOM 705 N N . ASP A 1 92 ? -7.175 -14.371 26.894 1.00 45.38 92 ASP A N 1
ATOM 706 C CA . ASP A 1 92 ? -7.400 -15.112 28.126 1.00 45.38 92 ASP A CA 1
ATOM 707 C C . ASP A 1 92 ? -6.074 -15.804 28.487 1.00 45.38 92 ASP A C 1
ATOM 709 O O . ASP A 1 92 ? -5.718 -16.844 27.942 1.00 45.38 92 ASP A O 1
ATOM 713 N N . GLY A 1 93 ? -5.297 -15.164 29.365 1.00 46.53 93 GLY A N 1
ATOM 714 C CA . GLY A 1 93 ? -4.375 -15.838 30.279 1.00 46.53 93 GLY A CA 1
ATOM 715 C C . GLY A 1 93 ? -3.120 -16.519 29.719 1.00 46.53 93 GLY A C 1
ATOM 716 O O . GLY A 1 93 ? -2.698 -17.504 30.316 1.00 46.53 93 GLY A O 1
ATOM 717 N N . GLN A 1 94 ? -2.478 -16.026 28.654 1.00 41.84 94 GLN A N 1
ATOM 718 C CA . GLN A 1 94 ? -1.095 -16.439 28.354 1.00 41.84 94 GLN A CA 1
ATOM 719 C C . GLN A 1 94 ? -0.095 -15.366 28.786 1.00 41.84 94 GLN A C 1
ATOM 721 O O . GLN A 1 94 ? -0.014 -14.285 28.202 1.00 41.84 94 GLN A O 1
ATOM 726 N N . GLU A 1 95 ? 0.614 -15.696 29.865 1.00 40.81 95 GLU A N 1
ATOM 727 C CA . GLU A 1 95 ? 1.667 -14.916 30.499 1.00 40.81 95 GLU A CA 1
ATOM 728 C C . GLU A 1 95 ? 2.733 -14.463 29.497 1.00 40.81 95 GLU A C 1
ATOM 730 O O . GLU A 1 95 ? 3.170 -15.203 28.613 1.00 40.81 95 GLU A O 1
ATOM 735 N N . LEU A 1 96 ? 3.149 -13.211 29.676 1.00 47.53 96 LEU A N 1
ATOM 736 C CA . LEU A 1 96 ? 4.314 -12.603 29.055 1.00 47.53 96 LEU A CA 1
ATOM 737 C C . LEU A 1 96 ? 5.559 -13.425 29.399 1.00 47.53 96 LEU A C 1
ATOM 739 O O . LEU A 1 96 ? 6.150 -13.252 30.463 1.00 47.53 96 LEU A O 1
ATOM 743 N N . ILE A 1 97 ? 5.995 -14.271 28.470 1.00 44.50 97 ILE A N 1
ATOM 744 C CA . ILE A 1 97 ? 7.387 -14.708 28.434 1.00 44.50 97 ILE A CA 1
ATOM 745 C C . ILE A 1 97 ? 8.192 -13.528 27.882 1.00 44.50 97 ILE A C 1
ATOM 747 O O . ILE A 1 97 ? 8.436 -13.401 26.683 1.00 44.50 97 ILE A O 1
ATOM 751 N N . THR A 1 98 ? 8.544 -12.620 28.789 1.00 47.09 98 THR A N 1
ATOM 752 C CA . THR A 1 98 ? 9.647 -11.673 28.630 1.00 47.09 98 THR A CA 1
ATOM 753 C C . THR A 1 98 ? 10.935 -12.459 28.864 1.00 47.09 98 THR A C 1
ATOM 755 O O . THR A 1 98 ? 11.497 -12.422 29.953 1.00 47.09 98 THR A O 1
ATOM 758 N N . GLU A 1 99 ? 11.387 -13.214 27.866 1.00 45.19 99 GLU A N 1
ATOM 759 C CA . GLU A 1 99 ? 12.738 -13.781 27.864 1.00 45.19 99 GLU A CA 1
ATOM 760 C C . GLU A 1 99 ? 13.587 -12.923 26.928 1.00 45.19 99 GLU A C 1
ATOM 762 O O . GLU A 1 99 ? 13.451 -12.919 25.705 1.00 45.19 99 GLU A O 1
ATOM 767 N N . SER A 1 100 ? 14.418 -12.112 27.568 1.00 50.38 100 SER A N 1
ATOM 768 C CA . SER A 1 100 ? 15.485 -11.326 26.984 1.00 50.38 100 SER A CA 1
ATOM 769 C C . SER A 1 100 ? 16.483 -12.223 26.250 1.00 50.38 100 SER A C 1
ATOM 771 O O . SER A 1 100 ? 17.365 -12.800 26.883 1.00 50.38 100 SER A O 1
ATOM 773 N N . ASP A 1 101 ? 16.403 -12.263 24.923 1.00 37.69 101 ASP A N 1
ATOM 774 C CA . ASP A 1 101 ? 17.563 -12.556 24.084 1.00 37.69 101 ASP A CA 1
ATOM 775 C C . ASP A 1 101 ? 17.779 -11.363 23.144 1.00 37.69 101 ASP A C 1
ATOM 777 O O . ASP A 1 101 ? 17.040 -11.133 22.185 1.00 37.69 101 ASP A O 1
ATOM 781 N N . GLY A 1 102 ? 18.740 -10.512 23.514 1.00 45.56 102 GLY A N 1
ATOM 782 C CA . GLY A 1 102 ? 18.988 -9.166 22.979 1.00 45.56 102 GLY A CA 1
ATOM 783 C C . GLY A 1 102 ? 19.520 -9.115 21.545 1.00 45.56 102 GLY A C 1
ATOM 784 O O . GLY A 1 102 ? 20.294 -8.220 21.214 1.00 45.56 102 GLY A O 1
ATOM 785 N N . LEU A 1 103 ? 19.132 -10.067 20.698 1.00 45.81 103 LEU A N 1
ATOM 786 C CA . LEU A 1 103 ? 19.614 -10.202 19.329 1.00 45.81 103 LEU A CA 1
ATOM 787 C C . LEU A 1 103 ? 18.539 -10.775 18.382 1.00 45.81 103 LEU A C 1
ATOM 789 O O . LEU A 1 103 ? 18.839 -11.598 17.526 1.00 45.81 103 LEU A O 1
ATOM 793 N N . SER A 1 104 ? 17.272 -10.359 18.526 1.00 43.84 104 SER A N 1
ATOM 794 C CA . SER A 1 104 ? 16.209 -10.667 17.545 1.00 43.84 104 SER A CA 1
ATOM 795 C C . SER A 1 104 ? 14.985 -9.724 17.564 1.00 43.84 104 SER A C 1
ATOM 797 O O . SER A 1 104 ? 13.881 -10.134 17.220 1.00 43.84 104 SER A O 1
ATOM 799 N N . VAL A 1 105 ? 15.146 -8.423 17.860 1.00 47.47 105 VAL A N 1
ATOM 800 C CA . VAL A 1 105 ? 14.115 -7.400 17.533 1.00 47.47 105 VAL A CA 1
ATOM 801 C C . VAL A 1 105 ? 14.185 -7.092 16.026 1.00 47.47 105 VAL A C 1
ATOM 803 O O . VAL A 1 105 ? 14.530 -5.997 15.591 1.00 47.47 105 VAL A O 1
ATOM 806 N N . GLY A 1 106 ? 13.998 -8.127 15.210 1.00 43.44 106 GLY A N 1
ATOM 807 C CA . GLY A 1 106 ? 14.219 -8.115 13.769 1.00 43.44 106 GLY A CA 1
ATOM 808 C C . GLY A 1 106 ? 12.911 -8.034 12.995 1.00 43.44 106 GLY A C 1
ATOM 809 O O . GLY A 1 106 ? 12.335 -9.063 12.666 1.00 43.44 106 GLY A O 1
ATOM 810 N N . LEU A 1 107 ? 12.486 -6.806 12.687 1.00 54.00 107 LEU A N 1
ATOM 811 C CA . LEU A 1 107 ? 11.883 -6.401 11.404 1.00 54.00 107 LEU A CA 1
ATOM 812 C C . LEU A 1 107 ? 10.755 -7.280 10.823 1.00 54.00 107 LEU A C 1
ATOM 814 O O . LEU A 1 107 ? 10.672 -7.428 9.603 1.00 54.00 107 LEU A O 1
ATOM 818 N N . THR A 1 108 ? 9.873 -7.869 11.635 1.00 54.97 108 THR A N 1
ATOM 819 C CA . THR A 1 108 ? 8.653 -8.453 11.055 1.00 54.97 108 THR A CA 1
ATOM 820 C C . THR A 1 108 ? 7.708 -7.311 10.681 1.00 54.97 108 THR A C 1
ATOM 822 O O . THR A 1 108 ? 7.394 -6.487 11.542 1.00 54.97 108 THR A O 1
ATOM 825 N N . PRO A 1 109 ? 7.299 -7.189 9.403 1.00 59.72 109 PRO A N 1
ATOM 826 C CA . PRO A 1 109 ? 6.368 -6.148 9.011 1.00 59.72 109 PRO A CA 1
ATOM 827 C C . PRO A 1 109 ? 5.049 -6.369 9.747 1.00 59.72 109 PRO A C 1
ATOM 829 O O . PRO A 1 109 ? 4.516 -7.477 9.794 1.00 59.72 109 PRO A O 1
ATOM 832 N N . VAL A 1 110 ? 4.534 -5.288 10.324 1.00 78.56 110 VAL A N 1
ATOM 833 C CA . VAL A 1 110 ? 3.277 -5.255 11.086 1.00 78.56 110 VAL A CA 1
ATOM 834 C C . VAL A 1 110 ? 2.102 -5.671 10.201 1.00 78.56 110 VAL A C 1
ATOM 836 O O . VAL A 1 110 ? 1.119 -6.252 10.663 1.00 78.56 110 VAL A O 1
ATOM 839 N N . ILE A 1 111 ? 2.219 -5.370 8.909 1.00 87.81 111 ILE A N 1
ATOM 840 C CA . ILE A 1 111 ? 1.218 -5.620 7.889 1.00 87.81 111 ILE A CA 1
ATOM 841 C C . ILE A 1 111 ? 1.771 -6.677 6.932 1.00 87.81 111 ILE A C 1
ATOM 843 O O . ILE A 1 111 ? 2.778 -6.483 6.258 1.00 87.81 111 ILE A O 1
ATOM 847 N N . GLU A 1 112 ? 1.089 -7.812 6.813 1.00 89.62 112 GLU A N 1
ATOM 848 C CA . GLU A 1 112 ? 1.499 -8.818 5.827 1.00 89.62 112 GLU A CA 1
ATOM 849 C C . GLU A 1 112 ? 1.313 -8.277 4.400 1.00 89.62 112 GLU A C 1
ATOM 851 O O . GLU A 1 112 ? 2.147 -8.493 3.527 1.00 89.62 112 GLU A O 1
ATOM 856 N N . MET A 1 113 ? 0.238 -7.525 4.149 1.00 92.00 113 MET A N 1
ATOM 857 C CA . MET A 1 113 ? -0.119 -7.080 2.805 1.00 92.00 113 MET A CA 1
ATOM 858 C C . MET A 1 113 ? -0.837 -5.733 2.801 1.00 92.00 113 MET A C 1
ATOM 860 O O . MET A 1 113 ? -1.859 -5.566 3.464 1.00 92.00 113 MET A O 1
ATOM 864 N N . THR A 1 114 ? -0.342 -4.813 1.977 1.00 94.19 114 THR A N 1
ATOM 865 C CA . THR A 1 114 ? -0.991 -3.540 1.658 1.00 94.19 114 THR A CA 1
ATOM 866 C C . THR A 1 114 ? -1.564 -3.592 0.247 1.00 94.19 114 THR A C 1
ATOM 868 O O . THR A 1 114 ? -0.875 -3.961 -0.705 1.00 94.19 114 THR A O 1
ATOM 871 N N . VAL A 1 115 ? -2.830 -3.201 0.096 1.00 94.94 115 VAL A N 1
ATOM 872 C CA . VAL A 1 115 ? -3.516 -3.145 -1.201 1.00 94.94 115 VAL A CA 1
ATOM 873 C C . VAL A 1 115 ? -3.867 -1.701 -1.529 1.00 94.94 115 VAL A C 1
ATOM 875 O O . VAL A 1 115 ? -4.737 -1.101 -0.901 1.00 94.94 115 VAL A O 1
ATOM 878 N N . CYS A 1 116 ? -3.234 -1.147 -2.557 1.00 94.12 116 CYS A N 1
ATOM 879 C CA . CYS A 1 116 ? -3.567 0.166 -3.087 1.00 94.12 116 CYS A CA 1
ATOM 880 C C . CYS A 1 116 ? -4.505 0.026 -4.290 1.00 94.12 116 CYS A C 1
ATOM 882 O O . CYS A 1 116 ? -4.065 -0.168 -5.425 1.00 94.12 116 CYS A O 1
ATOM 884 N N . SER A 1 117 ? -5.810 0.140 -4.041 1.00 92.75 117 SER A N 1
ATOM 885 C CA . SER A 1 117 ? -6.842 -0.021 -5.067 1.00 92.75 117 SER A CA 1
ATOM 886 C C . SER A 1 117 ? -7.209 1.305 -5.731 1.00 92.75 117 SER A C 1
ATOM 888 O O . SER A 1 117 ? -7.904 2.120 -5.137 1.00 92.75 117 SER A O 1
ATOM 890 N N . PHE A 1 118 ? -6.771 1.512 -6.974 1.00 90.69 118 PHE A N 1
ATOM 891 C CA . PHE A 1 118 ? -6.998 2.718 -7.778 1.00 90.69 118 PHE A CA 1
ATOM 89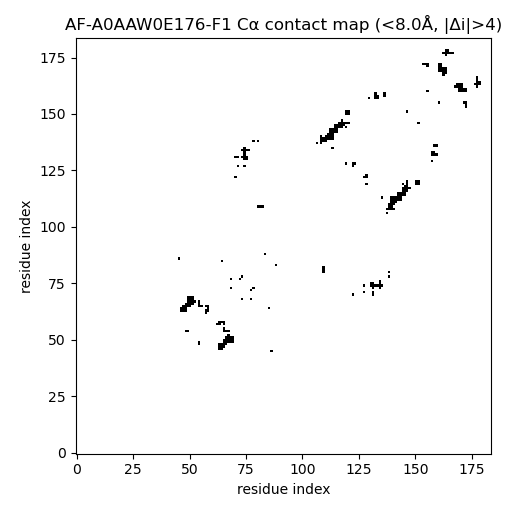2 C C . PHE A 1 118 ? -6.622 4.017 -7.052 1.00 90.69 118 PHE A C 1
ATOM 894 O O . PHE A 1 118 ? -7.238 5.041 -7.297 1.00 90.69 118 PHE A O 1
ATOM 901 N N . ALA A 1 119 ? -5.614 3.998 -6.177 1.00 91.25 119 ALA A N 1
ATOM 902 C CA . ALA A 1 119 ? -5.361 5.119 -5.266 1.00 91.25 119 ALA A CA 1
ATOM 903 C C . ALA A 1 119 ? -3.993 5.792 -5.476 1.00 91.25 119 ALA A C 1
ATOM 905 O O . ALA A 1 119 ? -3.902 7.012 -5.434 1.00 91.25 119 ALA A O 1
ATOM 906 N N . LEU A 1 120 ? -2.935 5.036 -5.800 1.00 92.31 120 LEU A N 1
ATOM 907 C CA . LEU A 1 120 ? -1.577 5.602 -5.917 1.00 92.31 120 LEU A CA 1
ATOM 908 C C . LEU A 1 120 ? -1.413 6.629 -7.047 1.00 92.31 120 LEU A C 1
ATOM 910 O O . LEU A 1 120 ? -0.476 7.415 -7.023 1.00 92.31 120 LEU A O 1
ATOM 914 N N . HIS A 1 121 ? -2.320 6.654 -8.026 1.00 89.56 121 HIS A N 1
ATOM 915 C CA . HIS A 1 121 ? -2.301 7.663 -9.086 1.00 89.56 121 HIS A CA 1
ATOM 916 C C . HIS A 1 121 ? -2.660 9.076 -8.598 1.00 89.56 121 HIS A C 1
ATOM 918 O O . HIS A 1 121 ? -2.423 10.031 -9.333 1.00 89.56 121 HIS A O 1
ATOM 924 N N . LEU A 1 122 ? -3.230 9.201 -7.394 1.00 89.94 122 LEU A N 1
ATOM 925 C CA . LEU A 1 122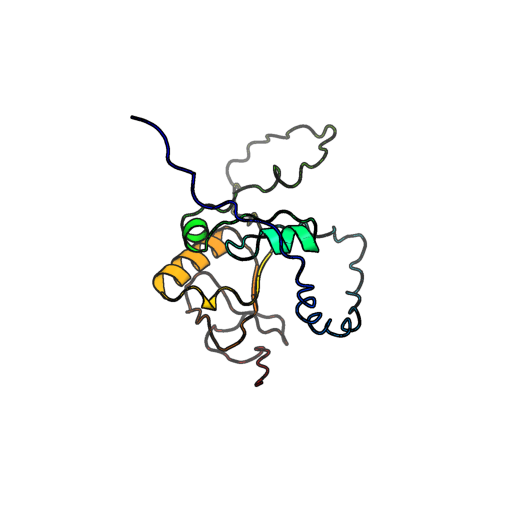 ? -3.539 10.483 -6.759 1.00 89.94 122 LEU A CA 1
ATOM 926 C C . LEU A 1 122 ? -2.283 11.168 -6.194 1.00 89.94 122 LEU A C 1
ATOM 928 O O . LEU A 1 122 ? -2.330 12.350 -5.874 1.00 89.94 122 LEU A O 1
ATOM 932 N N . VAL A 1 123 ? -1.165 10.442 -6.070 1.00 91.19 123 VAL A N 1
ATOM 933 C CA . VAL A 1 123 ? 0.121 11.008 -5.652 1.00 91.19 123 VAL A CA 1
ATOM 934 C C . VAL A 1 123 ? 0.845 11.531 -6.888 1.00 91.19 123 VAL A C 1
ATOM 936 O O . VAL A 1 123 ? 1.430 10.772 -7.662 1.00 91.19 123 VAL A O 1
ATOM 939 N N . GLU A 1 124 ? 0.771 12.841 -7.104 1.00 88.69 124 GLU A N 1
ATOM 940 C CA . GLU A 1 124 ? 1.282 13.476 -8.324 1.00 88.69 124 GLU A CA 1
ATOM 941 C C . GLU A 1 124 ? 2.809 13.619 -8.322 1.00 88.69 124 GLU A C 1
ATOM 943 O O . GLU A 1 124 ? 3.453 13.529 -9.371 1.00 88.69 124 GLU A O 1
ATOM 948 N N . SER A 1 125 ? 3.401 13.831 -7.144 1.00 93.00 125 SER A N 1
ATOM 949 C CA . SER A 1 125 ? 4.842 14.021 -7.011 1.00 93.00 125 SER A CA 1
ATOM 950 C C . SER A 1 125 ? 5.578 12.692 -6.862 1.00 93.00 125 SER A C 1
ATOM 952 O O . SER A 1 125 ? 5.320 11.916 -5.943 1.00 93.00 125 SER A O 1
ATOM 954 N N . SER A 1 126 ? 6.599 12.472 -7.698 1.00 92.50 126 SER A N 1
ATOM 955 C CA . SER A 1 126 ? 7.509 11.324 -7.571 1.00 92.50 126 SER A CA 1
ATOM 956 C C . SER A 1 126 ? 8.207 11.266 -6.209 1.00 92.50 126 SER A C 1
ATOM 958 O O . SER A 1 126 ? 8.562 10.171 -5.783 1.00 92.50 126 SER A O 1
ATOM 960 N N . SER A 1 127 ? 8.456 12.402 -5.550 1.00 93.56 127 SER A N 1
ATOM 961 C CA . SER A 1 127 ? 9.106 12.414 -4.234 1.00 93.56 127 SER A CA 1
ATOM 962 C C . SER A 1 127 ? 8.150 11.997 -3.121 1.00 93.56 127 SER A C 1
ATOM 964 O O . SER A 1 127 ? 8.544 11.256 -2.231 1.00 93.56 127 SER A O 1
ATOM 966 N N . GLU A 1 128 ? 6.889 12.424 -3.194 1.00 94.25 128 GLU A N 1
ATOM 967 C CA . GLU A 1 128 ? 5.853 12.020 -2.242 1.00 94.25 128 GLU A CA 1
ATOM 968 C C . GLU A 1 128 ? 5.530 10.533 -2.398 1.00 94.25 128 GLU A C 1
ATOM 970 O O . GLU A 1 128 ? 5.454 9.807 -1.408 1.00 94.25 128 GLU A O 1
ATOM 975 N N . LEU A 1 129 ? 5.441 10.059 -3.646 1.00 95.12 129 LEU A N 1
ATOM 976 C CA . LEU A 1 129 ? 5.265 8.642 -3.942 1.00 95.12 129 LEU A CA 1
ATOM 977 C C . LEU A 1 129 ? 6.435 7.814 -3.401 1.00 95.12 129 LEU A C 1
ATOM 979 O O . LEU A 1 129 ? 6.208 6.758 -2.819 1.00 95.12 129 LEU A O 1
ATOM 983 N N . PHE A 1 130 ? 7.672 8.294 -3.561 1.00 94.94 130 PHE A N 1
ATOM 984 C CA . PHE A 1 130 ? 8.844 7.643 -2.980 1.00 94.94 130 PHE A CA 1
ATOM 985 C C . PHE A 1 130 ? 8.741 7.553 -1.454 1.00 94.94 130 PHE A C 1
ATOM 987 O O . PHE A 1 130 ? 8.885 6.459 -0.919 1.00 94.94 130 PHE A O 1
ATOM 994 N N . SER A 1 131 ? 8.453 8.660 -0.761 1.00 95.06 131 SER A N 1
ATOM 995 C CA . SER A 1 131 ? 8.329 8.665 0.704 1.00 95.06 131 SER A CA 1
ATOM 996 C C . SER A 1 131 ? 7.242 7.706 1.190 1.00 95.06 131 SER A C 1
ATOM 998 O O . SER A 1 131 ? 7.472 6.936 2.119 1.00 95.06 131 SER A O 1
ATOM 1000 N N . LEU A 1 132 ? 6.085 7.696 0.520 1.00 95.25 132 LEU A N 1
ATOM 1001 C CA . LEU A 1 132 ? 4.993 6.771 0.813 1.00 95.25 132 LEU A CA 1
ATOM 1002 C C . LEU A 1 132 ? 5.428 5.311 0.643 1.00 95.25 132 LEU A C 1
ATOM 1004 O O . LEU A 1 132 ? 5.207 4.486 1.526 1.00 95.25 132 LEU A O 1
ATOM 1008 N N . LEU A 1 133 ? 6.031 4.981 -0.498 1.00 95.31 133 LEU A N 1
ATOM 1009 C CA . LEU A 1 133 ? 6.438 3.613 -0.807 1.00 95.31 133 LEU A CA 1
ATOM 1010 C C . LEU A 1 133 ? 7.580 3.137 0.088 1.00 95.31 133 LEU A C 1
ATOM 1012 O O . LEU A 1 133 ? 7.583 1.969 0.472 1.00 95.31 133 LEU A O 1
ATOM 1016 N N . TRP A 1 134 ? 8.510 4.019 0.445 1.00 93.56 134 TRP A N 1
ATOM 1017 C CA . TRP A 1 134 ? 9.557 3.722 1.412 1.00 93.56 134 TRP A CA 1
ATOM 1018 C C . TRP A 1 134 ? 8.953 3.372 2.770 1.00 93.56 134 TRP A C 1
ATOM 1020 O O . TRP A 1 134 ? 9.239 2.302 3.302 1.00 93.56 134 TRP A O 1
ATOM 1030 N N . GLU A 1 135 ? 8.062 4.213 3.292 1.00 93.12 135 GLU A N 1
ATOM 1031 C CA . GLU A 1 135 ? 7.417 3.960 4.579 1.00 93.12 135 GLU A CA 1
ATOM 1032 C C . GLU A 1 135 ? 6.640 2.638 4.565 1.00 93.12 135 GLU A C 1
ATOM 1034 O O . GLU A 1 135 ? 6.840 1.784 5.432 1.00 93.12 135 GLU A O 1
ATOM 1039 N N . LEU A 1 136 ? 5.849 2.394 3.513 1.00 93.00 136 LEU A N 1
ATOM 1040 C CA . LEU A 1 136 ? 5.140 1.126 3.336 1.00 93.00 136 LEU A CA 1
ATOM 1041 C C . LEU A 1 136 ? 6.089 -0.080 3.287 1.00 93.00 136 LEU A C 1
ATOM 1043 O O . LEU A 1 136 ? 5.707 -1.140 3.774 1.00 93.00 136 LEU A O 1
ATOM 1047 N N . SER A 1 137 ? 7.306 0.062 2.750 1.00 92.56 137 SER A N 1
ATOM 1048 C CA . SER A 1 137 ? 8.282 -1.039 2.671 1.00 92.56 137 SER A CA 1
ATOM 1049 C C . SER A 1 137 ? 8.831 -1.446 4.040 1.00 92.56 137 SER A C 1
ATOM 1051 O O . SER A 1 137 ? 9.219 -2.595 4.238 1.00 92.56 137 SER A O 1
ATOM 1053 N N . THR A 1 138 ? 8.813 -0.528 5.012 1.00 89.31 138 THR A N 1
ATOM 1054 C CA . THR A 1 138 ? 9.220 -0.822 6.395 1.00 89.31 138 THR A CA 1
ATOM 1055 C C . THR A 1 138 ? 8.101 -1.472 7.209 1.00 89.31 138 THR A C 1
ATOM 1057 O O . THR A 1 138 ? 8.370 -2.178 8.180 1.00 89.31 138 THR A O 1
ATOM 1060 N N . LYS A 1 139 ? 6.841 -1.253 6.812 1.00 88.81 139 LYS A N 1
ATOM 1061 C CA . LYS A 1 139 ? 5.654 -1.704 7.554 1.00 88.81 139 LYS A CA 1
ATOM 1062 C C . LYS A 1 139 ? 4.967 -2.913 6.930 1.00 88.81 139 LYS A C 1
ATOM 1064 O O . LYS A 1 139 ? 4.254 -3.618 7.642 1.00 88.81 139 LYS A O 1
ATOM 1069 N N . SER A 1 140 ? 5.147 -3.132 5.626 1.00 91.44 140 SER A N 1
ATOM 1070 C CA . SER A 1 140 ? 4.423 -4.134 4.841 1.00 91.44 140 SER A CA 1
ATOM 1071 C C . SER A 1 140 ? 5.349 -5.104 4.121 1.00 91.44 140 SER A C 1
ATOM 1073 O O . SER A 1 140 ? 6.301 -4.679 3.472 1.00 91.44 140 SER A O 1
ATOM 1075 N N . ARG A 1 141 ? 5.029 -6.404 4.154 1.00 91.06 141 ARG A N 1
ATOM 1076 C CA . ARG A 1 141 ? 5.769 -7.410 3.369 1.00 91.06 141 ARG A CA 1
ATOM 1077 C C . ARG A 1 141 ? 5.406 -7.363 1.888 1.00 91.06 141 ARG A C 1
ATOM 1079 O O . ARG A 1 141 ? 6.279 -7.433 1.026 1.00 91.06 141 ARG A O 1
ATOM 1086 N N . TRP A 1 142 ? 4.111 -7.283 1.603 1.00 93.81 142 TRP A N 1
ATOM 1087 C CA . TRP A 1 142 ? 3.575 -7.313 0.249 1.00 93.81 142 TRP A CA 1
ATOM 1088 C C . TRP A 1 142 ? 2.858 -6.012 -0.084 1.00 93.81 142 TRP A C 1
ATOM 1090 O O . TRP A 1 142 ? 2.102 -5.482 0.730 1.00 93.81 142 TRP A O 1
ATOM 1100 N N . LEU A 1 143 ? 3.047 -5.539 -1.313 1.00 94.75 143 LEU A N 1
ATOM 1101 C CA . LEU A 1 143 ? 2.311 -4.418 -1.882 1.00 94.75 143 LEU A CA 1
ATOM 1102 C C . LEU A 1 143 ? 1.603 -4.878 -3.155 1.00 94.75 143 LEU A C 1
ATOM 1104 O O . LEU A 1 143 ? 2.241 -5.345 -4.096 1.00 94.75 143 LEU A O 1
ATOM 1108 N N . ILE A 1 144 ? 0.285 -4.708 -3.192 1.00 94.25 144 ILE A N 1
ATOM 1109 C CA . ILE A 1 144 ? -0.540 -4.936 -4.378 1.00 94.25 144 ILE A CA 1
ATOM 1110 C C . ILE A 1 144 ? -1.019 -3.584 -4.885 1.00 94.25 144 ILE A C 1
ATOM 1112 O O . ILE A 1 144 ? -1.706 -2.851 -4.173 1.00 94.25 144 ILE A O 1
ATOM 1116 N N . VAL A 1 145 ? -0.698 -3.267 -6.136 1.00 92.38 145 VAL A N 1
ATOM 1117 C CA . VAL A 1 145 ? -1.143 -2.037 -6.793 1.00 92.38 145 VAL A CA 1
ATOM 1118 C C . VAL A 1 145 ? -2.169 -2.390 -7.857 1.00 92.38 145 VAL A C 1
ATOM 1120 O O . VAL A 1 145 ? -1.846 -3.037 -8.849 1.00 92.38 145 VAL A O 1
ATOM 1123 N N . LEU A 1 146 ? -3.409 -1.941 -7.667 1.00 91.06 146 LEU A N 1
ATOM 1124 C CA . LEU A 1 146 ? -4.436 -1.998 -8.704 1.00 91.06 146 LEU A CA 1
ATOM 1125 C C . LEU A 1 146 ? -4.540 -0.604 -9.310 1.00 91.06 146 LEU A C 1
ATOM 1127 O O . LEU A 1 146 ? -4.959 0.336 -8.639 1.00 91.06 146 LEU A O 1
ATOM 1131 N N . ALA A 1 147 ? -4.138 -0.449 -10.563 1.00 86.69 147 ALA A N 1
ATOM 1132 C CA . ALA A 1 147 ? -4.127 0.842 -11.232 1.00 86.69 147 ALA A CA 1
ATOM 1133 C C . ALA A 1 147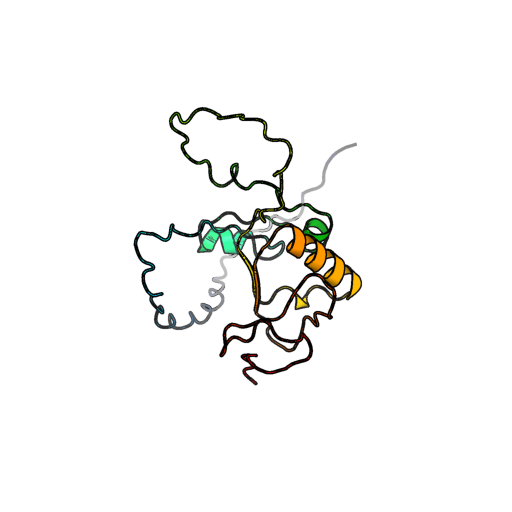 ? -5.069 0.850 -12.443 1.00 86.69 147 ALA A C 1
ATOM 1135 O O . ALA A 1 147 ? -5.194 -0.163 -13.130 1.00 86.69 147 ALA A O 1
ATOM 1136 N N . PRO A 1 148 ? -5.735 1.982 -12.742 1.00 80.25 148 PRO A N 1
ATOM 1137 C CA . PRO A 1 148 ? -6.596 2.078 -13.919 1.00 80.25 148 PRO A CA 1
ATOM 1138 C C . PRO A 1 148 ? -5.794 2.258 -15.217 1.00 80.25 148 PRO A C 1
ATOM 1140 O O . PRO A 1 148 ? -6.342 2.097 -16.302 1.00 80.25 148 PRO A O 1
ATOM 1143 N N . HIS A 1 149 ? -4.519 2.626 -15.104 1.00 79.06 149 HIS A N 1
ATOM 1144 C CA . HIS A 1 149 ? -3.597 2.909 -16.200 1.00 79.06 149 HIS A CA 1
ATOM 1145 C C . HIS A 1 149 ? -2.157 2.626 -15.753 1.00 79.06 149 HIS A C 1
ATOM 1147 O O . HIS A 1 149 ? -1.928 2.243 -14.610 1.00 79.06 149 HIS A O 1
ATOM 1153 N N . LYS A 1 150 ? -1.171 2.891 -16.619 1.00 71.25 150 LYS A N 1
ATOM 1154 C CA . LYS A 1 150 ? 0.275 2.679 -16.383 1.00 71.25 150 LYS A CA 1
ATOM 1155 C C . LYS A 1 150 ? 0.912 3.558 -15.278 1.00 71.25 150 LYS A C 1
ATOM 1157 O O . LYS A 1 150 ? 2.092 3.865 -15.356 1.00 71.25 150 LYS A O 1
ATOM 1162 N N . LYS A 1 151 ? 0.153 4.028 -14.280 1.00 75.12 151 LYS A N 1
ATOM 1163 C CA . LYS A 1 151 ? 0.690 4.769 -13.121 1.00 75.12 151 LYS A CA 1
ATOM 1164 C C . LYS A 1 151 ? 0.149 4.152 -11.833 1.00 75.12 151 LYS A C 1
ATOM 1166 O O . LYS A 1 151 ? -1.023 3.780 -11.831 1.00 75.12 151 LYS A O 1
ATOM 1171 N N . PRO A 1 152 ? 0.910 4.126 -10.732 1.00 84.62 152 PRO A N 1
ATOM 1172 C CA . PRO A 1 152 ? 2.187 4.813 -10.489 1.00 84.62 152 PRO A CA 1
ATOM 1173 C C . PRO A 1 152 ? 3.385 4.181 -11.213 1.00 84.62 152 PRO A C 1
ATOM 1175 O O . PRO A 1 152 ? 3.390 2.984 -11.471 1.00 84.62 152 PRO A O 1
ATOM 1178 N N . GLU A 1 153 ? 4.403 4.988 -11.518 1.00 87.31 153 GLU A N 1
ATOM 1179 C CA . GLU A 1 153 ? 5.710 4.499 -11.975 1.00 87.31 153 GLU A CA 1
ATOM 1180 C C . GLU A 1 153 ? 6.609 4.307 -10.747 1.00 87.31 153 GLU A C 1
ATOM 1182 O O . GLU A 1 153 ? 7.010 5.280 -10.106 1.00 87.31 153 GLU A O 1
ATOM 1187 N N . ILE A 1 154 ? 6.889 3.053 -10.391 1.00 90.25 154 ILE A N 1
ATOM 1188 C CA . ILE A 1 154 ? 7.752 2.708 -9.257 1.00 90.25 154 ILE A CA 1
ATOM 1189 C C . ILE A 1 154 ? 9.144 2.389 -9.797 1.00 90.25 154 ILE A C 1
ATOM 1191 O O . ILE A 1 154 ? 9.300 1.504 -10.637 1.00 90.25 154 ILE A O 1
ATOM 1195 N N . LYS A 1 155 ? 10.158 3.113 -9.319 1.00 89.56 155 LYS A N 1
ATOM 1196 C CA . LYS A 1 155 ? 11.540 2.962 -9.789 1.00 89.56 155 LYS A CA 1
ATOM 1197 C C . LYS A 1 155 ? 12.285 1.882 -9.012 1.00 89.56 155 LYS A C 1
ATOM 1199 O O . LYS A 1 155 ? 11.948 1.548 -7.877 1.00 89.56 155 LYS A O 1
ATOM 1204 N N . GLU A 1 156 ? 13.340 1.364 -9.628 1.00 88.19 156 GLU A N 1
ATOM 1205 C CA . GLU A 1 156 ? 14.281 0.470 -8.961 1.00 88.19 156 GLU A CA 1
ATOM 1206 C C . GLU A 1 156 ? 14.965 1.178 -7.777 1.00 88.19 156 GLU A C 1
ATOM 1208 O O . GLU A 1 156 ? 15.249 2.377 -7.826 1.00 88.19 156 GLU A O 1
ATOM 1213 N N . GLY A 1 157 ? 15.190 0.443 -6.685 1.00 85.88 157 GLY A N 1
ATOM 1214 C CA . GLY A 1 157 ? 15.789 0.981 -5.460 1.00 85.88 157 GLY A CA 1
ATOM 1215 C C . GLY A 1 157 ? 14.812 1.667 -4.496 1.00 85.88 157 GLY A C 1
ATOM 1216 O O . GLY A 1 157 ? 15.237 2.135 -3.446 1.00 85.88 157 GLY A O 1
ATOM 1217 N N . TRP A 1 158 ? 13.506 1.697 -4.789 1.00 91.44 158 TRP A N 1
ATOM 1218 C CA . TRP A 1 158 ? 12.475 2.276 -3.905 1.00 91.44 158 TRP A CA 1
ATOM 1219 C C . TRP A 1 158 ? 11.973 1.316 -2.810 1.00 91.44 158 TRP A C 1
ATOM 1221 O O . TRP A 1 158 ? 10.852 1.446 -2.332 1.00 91.44 158 TRP A O 1
ATOM 1231 N N . GLY A 1 159 ? 12.781 0.321 -2.438 1.00 86.88 159 GLY A N 1
ATOM 1232 C CA . GLY A 1 159 ? 12.435 -0.667 -1.406 1.00 86.88 159 GLY A CA 1
ATOM 1233 C C . GLY A 1 159 ? 11.518 -1.804 -1.873 1.00 86.88 159 GLY A C 1
ATOM 1234 O O . GLY A 1 159 ? 11.259 -2.722 -1.104 1.00 86.88 159 GLY A O 1
ATOM 1235 N N . TRP A 1 160 ? 11.074 -1.798 -3.133 1.00 92.44 160 TRP A N 1
ATOM 1236 C CA . TRP A 1 160 ? 10.173 -2.813 -3.684 1.00 92.44 160 TRP A CA 1
ATOM 1237 C C . TRP A 1 160 ? 10.830 -3.629 -4.791 1.00 92.44 160 TRP A C 1
ATOM 1239 O O . TRP A 1 160 ? 11.570 -3.103 -5.619 1.00 92.44 160 TRP A O 1
ATOM 1249 N N . THR A 1 161 ? 10.515 -4.924 -4.813 1.00 92.19 161 THR A N 1
ATOM 1250 C CA . THR A 1 161 ? 10.867 -5.841 -5.902 1.00 92.19 161 THR A CA 1
ATOM 1251 C C . THR A 1 161 ? 9.590 -6.276 -6.600 1.00 92.19 161 THR A C 1
ATOM 1253 O O . THR A 1 161 ? 8.651 -6.726 -5.942 1.00 92.19 161 THR A O 1
ATOM 1256 N N . LYS A 1 162 ? 9.546 -6.154 -7.927 1.00 91.69 162 LYS A N 1
ATOM 1257 C CA . LYS A 1 162 ? 8.403 -6.605 -8.721 1.00 91.69 162 LYS A CA 1
ATOM 1258 C C . LYS A 1 162 ? 8.343 -8.130 -8.758 1.00 91.69 162 LYS A C 1
ATOM 1260 O O . LYS A 1 162 ? 9.370 -8.798 -8.838 1.00 91.69 162 LYS A O 1
ATOM 1265 N N . TRP A 1 163 ? 7.130 -8.672 -8.735 1.00 91.88 163 TRP A N 1
ATOM 1266 C CA . TRP A 1 163 ? 6.87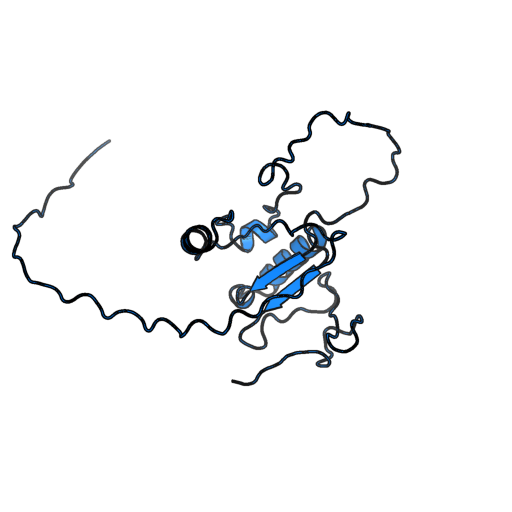0 -10.102 -8.889 1.00 91.88 163 TRP A CA 1
ATOM 1267 C C . TRP A 1 163 ? 6.169 -10.376 -10.218 1.00 91.88 163 TRP A C 1
ATOM 1269 O O . TRP A 1 163 ? 5.208 -9.692 -10.568 1.00 91.88 163 TRP A O 1
ATOM 1279 N N . ASN A 1 164 ? 6.648 -11.382 -10.948 1.00 89.25 164 ASN A N 1
ATOM 1280 C CA . ASN A 1 164 ? 5.967 -11.917 -12.120 1.00 89.25 164 ASN A CA 1
ATOM 1281 C C . ASN A 1 164 ? 4.830 -12.841 -11.649 1.00 89.25 164 ASN A C 1
ATOM 1283 O O . ASN A 1 164 ? 5.071 -13.795 -10.908 1.00 89.25 164 ASN A O 1
ATOM 1287 N N . MET A 1 165 ? 3.595 -12.551 -12.064 1.00 87.12 165 MET A N 1
ATOM 1288 C CA . MET A 1 165 ? 2.409 -13.290 -11.615 1.00 87.12 165 MET A CA 1
ATOM 1289 C C . MET A 1 165 ? 2.276 -14.691 -12.229 1.00 87.12 165 MET A C 1
ATOM 1291 O O . MET A 1 165 ? 1.639 -15.546 -11.619 1.00 87.12 165 MET A O 1
ATOM 1295 N N . ASP A 1 166 ? 2.884 -14.942 -13.389 1.00 88.00 166 ASP A N 1
ATOM 1296 C CA . ASP A 1 166 ? 2.821 -16.235 -14.080 1.00 88.00 166 ASP A CA 1
ATOM 1297 C C . ASP A 1 166 ? 3.807 -17.242 -13.476 1.00 88.00 166 ASP A C 1
ATOM 1299 O O . ASP A 1 166 ? 3.487 -18.416 -13.292 1.00 88.00 166 ASP A O 1
ATOM 1303 N N . THR A 1 167 ? 5.021 -16.783 -13.160 1.00 90.38 167 THR A N 1
ATOM 1304 C CA . THR A 1 167 ? 6.101 -17.630 -12.623 1.00 90.38 167 THR A CA 1
ATOM 1305 C C . THR A 1 167 ? 6.221 -17.569 -11.104 1.00 90.38 167 THR A C 1
ATOM 1307 O O . THR A 1 167 ? 6.928 -18.388 -10.518 1.00 90.38 167 THR A O 1
ATOM 1310 N N . TRP A 1 168 ? 5.536 -16.613 -10.473 1.00 89.94 168 TRP A N 1
ATOM 1311 C CA . TRP A 1 168 ? 5.597 -16.333 -9.039 1.00 89.94 168 TRP A CA 1
ATOM 1312 C C . TRP A 1 168 ? 7.034 -16.143 -8.529 1.00 89.94 168 TRP A C 1
ATOM 1314 O O . TRP A 1 168 ? 7.446 -16.715 -7.520 1.00 89.94 168 TRP A O 1
ATOM 1324 N N . ALA A 1 169 ? 7.808 -15.342 -9.265 1.00 91.38 169 ALA A N 1
ATOM 1325 C CA . ALA A 1 169 ? 9.212 -15.060 -8.984 1.00 91.38 169 ALA A CA 1
ATOM 1326 C C . ALA A 1 169 ? 9.523 -13.560 -9.081 1.00 91.38 169 ALA A C 1
ATOM 1328 O O . ALA A 1 169 ? 8.853 -12.811 -9.796 1.00 91.38 169 ALA A O 1
ATOM 1329 N N . ALA A 1 170 ? 10.569 -13.129 -8.373 1.00 90.94 170 ALA A N 1
ATOM 1330 C CA . ALA A 1 170 ? 11.084 -11.768 -8.466 1.00 90.94 170 ALA A CA 1
ATOM 1331 C C . ALA A 1 170 ? 11.574 -11.459 -9.893 1.00 90.94 170 ALA A C 1
ATOM 1333 O O . ALA A 1 170 ? 12.265 -12.272 -10.508 1.00 90.94 170 ALA A O 1
ATOM 1334 N N . THR A 1 171 ? 11.237 -10.273 -10.399 1.00 91.12 171 THR A N 1
ATOM 1335 C CA . THR A 1 171 ? 11.680 -9.763 -11.703 1.00 91.12 171 THR A CA 1
ATOM 1336 C C . THR A 1 171 ? 12.118 -8.297 -11.603 1.00 91.12 171 THR A C 1
ATOM 1338 O O . THR A 1 171 ? 11.896 -7.626 -10.591 1.00 91.12 171 THR A O 1
ATOM 1341 N N . SER A 1 172 ? 12.769 -7.793 -12.653 1.00 86.69 172 SER A N 1
ATOM 1342 C CA . SER A 1 172 ? 13.163 -6.387 -12.750 1.00 86.69 172 SER A CA 1
ATOM 1343 C C . SER A 1 172 ? 11.934 -5.477 -12.824 1.00 86.69 172 SER A C 1
ATOM 1345 O O . SER A 1 172 ? 10.942 -5.800 -13.473 1.00 86.69 172 SER A O 1
ATOM 1347 N N . MET A 1 173 ? 12.025 -4.288 -12.222 1.00 85.56 173 MET A N 1
ATOM 1348 C CA . MET A 1 173 ? 10.964 -3.270 -12.277 1.00 85.56 173 MET A CA 1
ATOM 1349 C C . MET A 1 173 ? 10.680 -2.777 -13.706 1.00 85.56 173 MET A C 1
ATOM 1351 O O . MET A 1 173 ? 9.593 -2.274 -13.968 1.00 85.56 173 MET A O 1
ATOM 1355 N N . SER A 1 174 ? 11.643 -2.919 -14.625 1.00 81.62 174 SER A N 1
ATOM 1356 C CA . SER A 1 174 ? 11.507 -2.509 -16.031 1.00 81.62 174 SER A CA 1
ATOM 1357 C C . SER A 1 174 ? 10.906 -3.586 -16.943 1.00 81.62 174 SER A C 1
ATOM 1359 O O . SER A 1 174 ? 10.499 -3.281 -18.065 1.00 81.62 174 SER A O 1
ATOM 1361 N N . ASP A 1 175 ? 10.841 -4.834 -16.476 1.00 81.19 175 ASP A N 1
ATOM 1362 C CA . ASP A 1 175 ? 10.282 -5.948 -17.234 1.00 81.19 175 ASP A CA 1
ATOM 1363 C C . ASP A 1 175 ? 8.755 -5.828 -17.288 1.00 81.19 175 ASP A C 1
ATOM 1365 O O . ASP A 1 175 ? 8.133 -5.531 -16.276 1.00 81.19 175 ASP A O 1
ATOM 1369 N N . GLN A 1 176 ? 8.133 -6.061 -18.443 1.00 76.75 176 GLN A N 1
ATOM 1370 C CA . GLN A 1 176 ? 6.671 -6.047 -18.600 1.00 76.75 176 GLN A CA 1
ATOM 1371 C C . GLN A 1 176 ? 6.045 -7.441 -18.438 1.00 76.75 176 GLN A C 1
ATOM 1373 O O . GLN A 1 176 ? 4.820 -7.560 -18.413 1.00 76.75 176 GLN A O 1
ATOM 1378 N N . THR A 1 177 ? 6.847 -8.506 -18.320 1.00 73.75 177 THR A N 1
ATOM 1379 C CA . THR A 1 177 ? 6.307 -9.859 -18.130 1.00 73.75 177 THR A CA 1
ATOM 1380 C C . THR A 1 177 ? 5.551 -9.998 -16.807 1.00 73.75 177 THR A C 1
ATOM 1382 O O . THR A 1 177 ? 5.919 -9.423 -15.780 1.00 73.75 177 THR A O 1
ATOM 1385 N N . GLY A 1 178 ? 4.454 -10.759 -16.840 1.00 68.06 178 GLY A N 1
ATOM 1386 C CA . GLY A 1 178 ? 3.579 -10.960 -15.687 1.00 68.06 178 GLY A CA 1
ATOM 1387 C C . GLY A 1 178 ? 2.731 -9.742 -15.297 1.00 68.06 178 GLY A C 1
ATOM 1388 O O . GLY A 1 178 ? 2.093 -9.784 -14.247 1.00 68.06 178 GLY A O 1
ATOM 1389 N N . GLU A 1 179 ? 2.704 -8.662 -16.096 1.00 73.94 179 GLU A N 1
ATOM 1390 C CA . GLU A 1 179 ? 1.734 -7.574 -15.912 1.00 73.94 179 GLU A CA 1
ATOM 1391 C C . GLU A 1 179 ? 0.382 -7.929 -16.532 1.00 73.94 179 GLU A C 1
ATOM 1393 O O . GLU A 1 179 ? 0.263 -8.167 -17.734 1.00 73.94 179 GLU A O 1
ATOM 1398 N N . ILE A 1 180 ? -0.674 -7.877 -15.721 1.00 74.25 180 ILE A N 1
ATOM 1399 C CA . ILE A 1 180 ? -2.051 -8.001 -16.204 1.00 74.25 180 ILE A CA 1
ATOM 1400 C C . ILE A 1 180 ? -2.523 -6.620 -16.677 1.00 74.25 180 ILE A C 1
ATOM 1402 O O . ILE A 1 180 ? -3.220 -5.891 -15.968 1.00 74.25 180 ILE A O 1
ATOM 1406 N N . LEU A 1 181 ? -2.109 -6.238 -17.884 1.00 70.62 181 LEU A N 1
ATOM 1407 C CA . LEU A 1 181 ? -2.581 -5.029 -18.558 1.00 70.62 181 LEU A CA 1
ATOM 1408 C C . LEU A 1 181 ? -3.798 -5.363 -19.425 1.00 70.62 181 LEU A C 1
ATOM 1410 O O . LEU A 1 181 ? -3.683 -5.979 -20.481 1.00 70.62 181 LEU A O 1
ATOM 1414 N N . HIS A 1 182 ? -4.976 -4.927 -18.987 1.00 66.75 182 HIS A N 1
ATOM 1415 C CA . HIS A 1 182 ? -6.165 -4.918 -19.832 1.00 66.75 182 HIS A CA 1
ATOM 1416 C C . HIS A 1 182 ? -6.278 -3.552 -20.512 1.00 66.75 182 HIS A C 1
ATOM 1418 O O . HIS A 1 182 ? -6.622 -2.567 -19.856 1.00 66.75 182 HIS A O 1
ATOM 1424 N N . GLU A 1 183 ? -5.991 -3.484 -21.814 1.00 58.53 183 GLU A N 1
ATOM 1425 C CA . GLU A 1 183 ? -6.401 -2.329 -22.617 1.00 58.53 183 GLU A CA 1
ATOM 1426 C C . GLU A 1 183 ? -7.937 -2.251 -22.601 1.00 58.53 183 GLU A C 1
ATOM 1428 O O . GLU A 1 183 ? -8.621 -3.263 -22.776 1.00 58.53 183 GLU A O 1
ATOM 1433 N N . ARG A 1 184 ? -8.467 -1.068 -22.276 1.00 57.59 184 ARG A N 1
ATOM 1434 C CA . ARG A 1 184 ? -9.907 -0.783 -22.269 1.00 57.59 184 ARG A CA 1
ATOM 1435 C C . ARG A 1 184 ? -10.350 -0.216 -23.603 1.00 57.59 184 ARG A C 1
ATOM 1437 O O . ARG A 1 184 ? -9.580 0.597 -24.156 1.00 57.59 184 ARG A O 1
#

pLDDT: mean 74.4, std 20.92, range [31.06, 95.31]

Mean predicted aligned error: 14.09 Å

Organism: NCBI:txid297713